Protein AF-A0A2S6MY97-F1 (afdb_monomer)

Mean predicted aligned error: 8.86 Å

Sequence (186 aa):
MTRSWLHEPFVRSAADCVHLAEAADGPSPHPAGPDCVWGDALAVLDAAQLVARMVNLETASTTHDNPWPKSIHYRMHPDNVAVLTAARIDCCVLDRARAGLLETIATLHRAGIQIAGAGRDGHEAAVPGALDLQPMPIRYFRLNRPSAPDAAWLHDVLARESGSLGARIVPRGDNSFALTGGSACA

Solvent-accessible surface area (backbone atoms only — not comparable to full-atom values): 10868 Å² total; per-residue (Å²): 132,82,74,53,41,24,44,39,97,88,45,71,38,53,64,56,58,51,53,54,48,28,73,75,76,43,86,72,73,81,86,67,58,51,48,62,89,52,52,74,52,49,60,54,53,56,74,64,65,62,93,70,36,73,44,78,50,77,53,44,28,26,87,68,82,73,77,73,101,62,75,68,44,45,36,36,30,49,89,55,53,52,37,45,55,61,68,55,43,44,31,36,37,35,87,63,78,52,87,43,38,69,49,24,52,52,45,36,50,74,72,69,26,43,62,28,49,39,45,97,45,75,64,56,20,63,46,55,63,72,43,80,45,73,63,55,53,73,54,95,94,36,81,36,82,55,52,68,70,59,30,52,52,51,50,55,51,49,39,61,69,32,46,85,73,40,36,44,69,42,80,71,85,79,62,28,30,34,39,39,58,47,78,76,80,130

InterPro domains:
  IPR019079 Capsule synthesis protein, CapA [PF09587] (30-141)
  IPR019079 Capsule synthesis protein, CapA [SM00854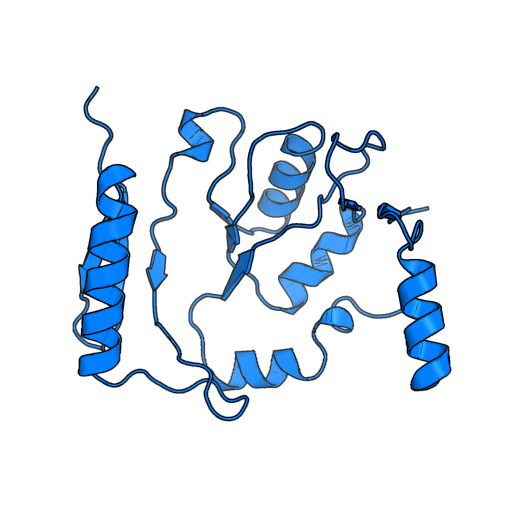] (1-176)
  IPR052169 Cell Wall Biosynthesis Accessory Protein [PTHR33393] (36-132)

Secondary structure (DSSP, 8-state):
----EEESSS---HHHHHHHHHHHH-PPPSSPPTTTTTTTHHHHHHHTT-S--EEE--EEESS-----SSS-EEEE-GGGGHHHHHTT--EEE--S--TTHHHHHHHHHHTT-EEES--SSHHHHH----EEE----EETTEE-PPPHHHHHHHHHHHHHHHGGGTEEEEE-SSS-EEEEEPPPP-

Structure (mmCIF, N/CA/C/O backbone):
data_AF-A0A2S6MY97-F1
#
_entry.id   AF-A0A2S6MY97-F1
#
loop_
_atom_site.group_PDB
_atom_site.id
_atom_site.type_symbol
_atom_site.label_atom_id
_atom_site.label_alt_id
_atom_site.label_comp_id
_atom_site.label_asym_id
_atom_site.label_entity_id
_atom_site.label_seq_id
_atom_site.pdbx_PDB_ins_code
_atom_site.Cartn_x
_atom_site.Cartn_y
_atom_site.Cartn_z
_atom_site.occupancy
_atom_site.B_iso_or_equiv
_atom_site.auth_seq_id
_atom_site.auth_comp_id
_atom_site.auth_asym_id
_atom_site.auth_atom_id
_atom_site.pdbx_PDB_model_num
ATOM 1 N N . MET A 1 1 ? 14.439 -12.493 -16.679 1.00 44.56 1 MET A N 1
ATOM 2 C CA . MET A 1 1 ? 15.085 -11.924 -15.476 1.00 44.56 1 MET A CA 1
ATOM 3 C C . MET A 1 1 ? 14.241 -10.753 -15.000 1.00 44.56 1 MET A C 1
ATOM 5 O O . MET A 1 1 ? 14.237 -9.712 -15.644 1.00 44.56 1 MET A O 1
ATOM 9 N N . THR A 1 2 ? 13.485 -10.947 -13.925 1.00 58.66 2 THR A N 1
ATOM 10 C CA . THR A 1 2 ? 12.637 -9.945 -13.264 1.00 58.66 2 THR A CA 1
ATOM 11 C C . THR A 1 2 ? 13.515 -8.959 -12.490 1.00 58.66 2 THR A C 1
ATOM 13 O O . THR A 1 2 ? 13.779 -9.108 -11.302 1.00 58.66 2 THR A O 1
ATOM 16 N N . ARG A 1 3 ? 14.088 -7.980 -13.193 1.00 69.31 3 ARG A N 1
ATOM 17 C CA . ARG A 1 3 ? 15.130 -7.112 -12.628 1.00 69.31 3 ARG A CA 1
ATOM 18 C C . ARG A 1 3 ? 14.506 -5.969 -11.822 1.00 69.31 3 ARG A C 1
ATOM 20 O O . ARG A 1 3 ? 14.072 -4.994 -12.422 1.00 69.31 3 ARG A O 1
ATOM 27 N N . SER A 1 4 ? 14.429 -6.084 -10.498 1.00 76.69 4 SER A N 1
ATOM 28 C CA . SER A 1 4 ? 14.108 -4.964 -9.590 1.00 76.69 4 SER A CA 1
ATOM 29 C C . SER A 1 4 ? 15.348 -4.098 -9.354 1.00 76.69 4 SER A C 1
ATOM 31 O O . SER A 1 4 ? 16.467 -4.613 -9.386 1.00 76.69 4 SER A O 1
ATOM 33 N N . TRP A 1 5 ? 15.177 -2.798 -9.114 1.00 78.00 5 TRP A N 1
ATOM 34 C CA . TRP A 1 5 ? 16.299 -1.903 -8.822 1.00 78.00 5 TRP A CA 1
ATOM 35 C C . TRP A 1 5 ? 15.907 -0.759 -7.883 1.00 78.00 5 TRP A C 1
ATOM 37 O O . TRP A 1 5 ? 14.741 -0.375 -7.775 1.00 78.00 5 TRP A O 1
ATOM 47 N N . LEU A 1 6 ? 16.924 -0.240 -7.197 1.00 80.44 6 LEU A N 1
ATOM 48 C CA . LEU A 1 6 ? 16.876 0.918 -6.313 1.00 80.44 6 LEU A CA 1
ATOM 49 C C . LEU A 1 6 ? 17.846 1.952 -6.875 1.00 80.44 6 LEU A C 1
ATOM 51 O O . LEU A 1 6 ? 18.963 1.593 -7.225 1.00 80.44 6 LEU A O 1
ATOM 55 N N . HIS A 1 7 ? 17.441 3.211 -6.979 1.00 75.50 7 HIS A N 1
ATOM 56 C CA . HIS A 1 7 ? 18.356 4.296 -7.315 1.00 75.50 7 HIS A CA 1
ATOM 57 C C . HIS A 1 7 ? 18.255 5.418 -6.288 1.00 75.50 7 HIS A C 1
ATOM 59 O O . HIS A 1 7 ? 17.290 6.185 -6.289 1.00 75.50 7 HIS A O 1
ATOM 65 N N . GLU A 1 8 ? 19.293 5.548 -5.472 1.00 79.81 8 GLU A N 1
ATOM 66 C CA . GLU A 1 8 ? 19.533 6.660 -4.558 1.00 79.81 8 GLU A CA 1
ATOM 67 C C . GLU A 1 8 ? 21.035 7.026 -4.550 1.00 79.81 8 GLU A C 1
ATOM 69 O O . GLU A 1 8 ? 21.842 6.315 -5.157 1.00 79.81 8 GLU A O 1
ATOM 74 N N . PRO A 1 9 ? 21.458 8.133 -3.907 1.00 79.56 9 PRO A N 1
ATOM 75 C CA . PRO A 1 9 ? 22.853 8.581 -3.966 1.00 79.56 9 PRO A CA 1
ATOM 76 C C . PRO A 1 9 ? 23.883 7.550 -3.476 1.00 79.56 9 PRO A C 1
ATOM 78 O O . PRO A 1 9 ? 25.022 7.569 -3.943 1.00 79.56 9 PRO A O 1
ATOM 81 N N . PHE A 1 10 ? 23.486 6.653 -2.568 1.00 79.31 10 PHE A N 1
ATOM 82 C CA . PHE A 1 10 ? 24.384 5.713 -1.891 1.00 79.31 10 PHE A CA 1
ATOM 83 C C . PHE A 1 10 ? 24.164 4.247 -2.284 1.00 79.31 10 PHE A C 1
ATOM 85 O O . PHE A 1 10 ? 25.108 3.464 -2.223 1.00 79.31 10 PHE A O 1
ATOM 92 N N . VAL A 1 11 ? 22.961 3.883 -2.737 1.00 80.50 11 VAL A N 1
ATOM 93 C CA . VAL A 1 11 ? 22.596 2.517 -3.129 1.00 80.50 11 VAL A CA 1
ATOM 94 C C . VAL A 1 11 ? 21.991 2.516 -4.530 1.00 80.50 11 VAL A C 1
ATOM 96 O O . VAL A 1 11 ? 21.097 3.299 -4.855 1.00 80.50 11 VAL A O 1
ATOM 99 N N . ARG A 1 12 ? 22.497 1.626 -5.389 1.00 77.56 12 ARG A N 1
ATOM 100 C CA . ARG A 1 12 ? 22.088 1.521 -6.803 1.00 77.56 12 ARG A CA 1
ATOM 101 C C . ARG A 1 12 ? 21.446 0.179 -7.151 1.00 77.56 12 ARG A C 1
ATOM 103 O O . ARG A 1 12 ? 21.092 -0.062 -8.306 1.00 77.56 12 ARG A O 1
ATOM 110 N N . SER A 1 13 ? 21.312 -0.705 -6.168 1.00 82.94 13 SER A N 1
ATOM 111 C CA . SER A 1 13 ? 20.697 -2.013 -6.320 1.00 82.94 13 SER A CA 1
ATOM 112 C C . SER A 1 13 ? 19.979 -2.409 -5.039 1.00 82.94 13 SER A C 1
ATOM 114 O O . SER A 1 13 ? 20.537 -2.312 -3.952 1.00 82.94 13 SER A O 1
ATOM 116 N N . ALA A 1 14 ? 18.759 -2.933 -5.165 1.00 81.12 14 ALA A N 1
ATOM 117 C CA . ALA A 1 14 ? 18.052 -3.513 -4.025 1.00 81.12 14 ALA A CA 1
ATOM 118 C C . ALA A 1 14 ? 18.789 -4.744 -3.457 1.00 81.12 14 ALA A C 1
ATOM 120 O O . ALA A 1 14 ? 18.638 -5.060 -2.282 1.00 81.12 14 ALA A O 1
ATOM 121 N N . ALA A 1 15 ? 19.620 -5.412 -4.269 1.00 84.31 15 ALA A N 1
ATOM 122 C CA . ALA A 1 15 ? 20.454 -6.519 -3.803 1.00 84.31 15 ALA A CA 1
ATOM 123 C C . ALA A 1 15 ? 21.521 -6.062 -2.798 1.00 84.31 15 ALA A C 1
ATOM 125 O O . ALA A 1 15 ? 21.874 -6.829 -1.910 1.00 84.31 15 ALA A O 1
ATOM 126 N N . ASP A 1 16 ? 21.993 -4.814 -2.886 1.00 86.62 16 ASP A N 1
ATOM 127 C CA . ASP A 1 16 ? 22.964 -4.284 -1.923 1.00 86.62 16 ASP A CA 1
ATOM 128 C C . ASP A 1 16 ? 22.323 -4.170 -0.532 1.00 86.62 16 ASP A C 1
ATOM 130 O O . ASP A 1 16 ? 22.956 -4.507 0.463 1.00 86.62 16 ASP A O 1
ATOM 134 N N . CYS A 1 17 ? 21.042 -3.783 -0.458 1.00 84.75 17 CYS A N 1
ATOM 135 C CA . CYS A 1 17 ? 20.285 -3.784 0.796 1.00 84.75 17 CYS A CA 1
ATOM 136 C C . CYS A 1 17 ? 20.166 -5.193 1.389 1.00 84.75 17 CYS A C 1
ATOM 138 O O . CYS A 1 17 ? 20.327 -5.355 2.595 1.00 84.75 17 CYS A O 1
ATOM 140 N N . VAL A 1 18 ? 19.917 -6.207 0.550 1.00 85.88 18 VAL A N 1
ATOM 141 C CA . VAL A 1 18 ? 19.840 -7.608 0.995 1.00 85.88 18 VAL A CA 1
ATOM 142 C C . VAL A 1 18 ? 21.192 -8.074 1.525 1.00 85.88 18 VAL A C 1
ATOM 144 O O . VAL A 1 18 ? 21.254 -8.566 2.643 1.00 85.88 18 VAL A O 1
ATOM 147 N N . HIS A 1 19 ? 22.285 -7.844 0.792 1.00 88.38 19 HIS A N 1
ATOM 148 C CA . HIS A 1 19 ? 23.623 -8.225 1.252 1.00 88.38 19 HIS A CA 1
ATOM 149 C C . HIS A 1 19 ? 24.018 -7.535 2.562 1.00 88.38 19 HIS A C 1
ATOM 151 O O . HIS A 1 19 ? 24.662 -8.151 3.407 1.00 88.38 19 HIS A O 1
ATOM 157 N N . LEU A 1 20 ? 23.645 -6.263 2.745 1.00 89.25 20 LEU A N 1
ATOM 158 C CA . LEU A 1 20 ? 23.892 -5.541 3.995 1.00 89.25 20 LEU A CA 1
ATOM 159 C C . LEU A 1 20 ? 23.109 -6.146 5.165 1.00 89.25 20 LEU A C 1
ATOM 161 O O . LEU A 1 20 ? 23.677 -6.300 6.244 1.00 89.25 20 LEU A O 1
ATOM 165 N N . ALA A 1 21 ? 21.844 -6.515 4.950 1.00 87.88 21 ALA A N 1
ATOM 166 C CA . ALA A 1 21 ? 21.042 -7.204 5.957 1.00 87.88 21 ALA A CA 1
ATOM 167 C C . ALA A 1 21 ? 21.637 -8.581 6.290 1.00 87.88 21 ALA A C 1
ATOM 169 O O . ALA A 1 21 ? 21.840 -8.905 7.455 1.00 87.88 21 ALA A O 1
ATOM 170 N N . GLU A 1 22 ? 22.022 -9.359 5.277 1.00 91.25 22 GLU A N 1
ATOM 171 C CA . GLU A 1 22 ? 22.606 -10.684 5.488 1.00 91.25 22 GLU A CA 1
ATOM 172 C C . GLU A 1 22 ? 23.974 -10.640 6.178 1.00 91.25 22 GLU A C 1
ATOM 174 O O . GLU A 1 22 ? 24.316 -11.532 6.953 1.00 91.25 22 GLU A O 1
ATOM 179 N N . ALA A 1 23 ? 24.763 -9.595 5.927 1.00 93.19 23 ALA A N 1
ATOM 180 C CA . ALA A 1 23 ? 26.030 -9.383 6.616 1.00 93.19 23 ALA A CA 1
ATOM 181 C C . ALA A 1 23 ? 25.844 -9.061 8.109 1.00 93.19 23 ALA A C 1
ATOM 183 O O . ALA A 1 23 ? 26.724 -9.383 8.908 1.00 93.19 23 ALA A O 1
ATOM 184 N N . ALA A 1 24 ? 24.731 -8.422 8.480 1.00 93.88 24 ALA A N 1
ATOM 185 C CA . ALA A 1 24 ? 24.418 -8.075 9.863 1.00 93.88 24 ALA A CA 1
ATOM 186 C C . ALA A 1 24 ? 23.753 -9.234 10.623 1.00 93.88 24 ALA A C 1
ATOM 188 O O . ALA A 1 24 ? 24.140 -9.523 11.755 1.00 93.88 24 ALA A O 1
ATOM 189 N N . ASP A 1 25 ? 22.796 -9.911 9.983 1.00 89.94 25 ASP A N 1
ATOM 190 C CA . ASP A 1 25 ? 21.855 -10.822 10.646 1.00 89.94 25 ASP A CA 1
ATOM 191 C C . ASP A 1 25 ? 21.997 -12.292 10.202 1.00 89.94 25 ASP A C 1
ATOM 193 O O . ASP A 1 25 ? 21.370 -13.187 10.772 1.00 89.94 25 ASP A O 1
ATOM 197 N N . GLY A 1 26 ? 22.861 -12.570 9.219 1.00 89.94 26 GLY A N 1
ATOM 198 C CA . GLY A 1 26 ? 23.044 -13.890 8.615 1.00 89.94 26 GLY A CA 1
ATOM 199 C C . GLY A 1 26 ? 22.217 -14.099 7.336 1.00 89.94 26 GLY A C 1
ATOM 200 O O . GLY A 1 26 ? 21.395 -13.264 6.967 1.00 89.94 26 GLY A O 1
ATOM 201 N N . PRO A 1 27 ? 22.437 -15.212 6.615 1.00 87.25 27 PRO A N 1
ATOM 202 C CA . PRO A 1 27 ? 21.825 -15.445 5.308 1.00 87.25 27 PRO A CA 1
ATOM 203 C C . PRO A 1 27 ? 20.294 -15.499 5.375 1.00 87.25 27 PRO A C 1
ATOM 205 O O . PRO A 1 27 ? 19.720 -16.126 6.270 1.00 87.25 27 PRO A O 1
ATOM 208 N N . SER A 1 28 ? 19.638 -14.901 4.381 1.00 80.56 28 SER A N 1
ATOM 209 C CA . SER A 1 28 ? 18.184 -14.937 4.243 1.00 80.56 28 SER A CA 1
ATOM 210 C C . SER A 1 28 ? 17.726 -16.195 3.489 1.00 80.56 28 SER A C 1
ATOM 212 O O . SER A 1 28 ? 18.461 -16.734 2.656 1.00 80.56 28 SER A O 1
ATOM 214 N N . PRO A 1 29 ? 16.495 -16.686 3.729 1.00 78.50 29 PRO A N 1
ATOM 215 C CA . PRO A 1 29 ? 15.940 -17.805 2.972 1.00 78.50 29 PRO A CA 1
ATOM 216 C C . PRO A 1 29 ? 15.895 -17.509 1.465 1.00 78.50 29 PRO A C 1
ATOM 218 O O . PRO A 1 29 ? 15.404 -16.457 1.051 1.00 78.50 29 PRO A O 1
ATOM 221 N N . HIS A 1 30 ? 16.357 -18.453 0.636 1.00 74.81 30 HIS A N 1
ATOM 222 C CA . HIS A 1 30 ? 16.312 -18.330 -0.823 1.00 74.81 30 HIS A CA 1
ATOM 223 C C . HIS A 1 30 ? 15.784 -19.614 -1.503 1.00 74.81 30 HIS A C 1
ATOM 225 O O . HIS A 1 30 ? 16.302 -20.695 -1.217 1.00 74.81 30 HIS A O 1
ATOM 231 N N . PRO A 1 31 ? 14.802 -19.524 -2.428 1.00 76.62 31 PRO A N 1
ATOM 232 C CA . PRO A 1 31 ? 14.115 -18.305 -2.855 1.00 76.62 31 PRO A CA 1
ATOM 233 C C . PRO A 1 31 ? 13.199 -17.761 -1.752 1.00 76.62 31 PRO A C 1
ATOM 235 O O . PRO A 1 31 ? 12.521 -18.520 -1.063 1.00 76.62 31 PRO A O 1
ATOM 238 N N . ALA A 1 32 ? 13.185 -16.440 -1.593 1.00 82.31 32 ALA A N 1
ATOM 239 C CA . ALA A 1 32 ? 12.312 -15.790 -0.631 1.00 82.31 32 ALA A CA 1
ATOM 240 C C . ALA A 1 32 ? 10.859 -15.815 -1.137 1.00 82.31 32 ALA A C 1
ATOM 242 O O . ALA A 1 32 ? 10.592 -15.496 -2.300 1.00 82.31 32 ALA A O 1
ATOM 243 N N . GLY A 1 33 ? 9.930 -16.228 -0.272 1.00 88.31 33 GLY A N 1
ATOM 244 C CA . GLY A 1 33 ? 8.496 -16.188 -0.552 1.00 88.31 33 GLY A CA 1
ATOM 245 C C . GLY A 1 33 ? 7.950 -14.753 -0.580 1.00 88.31 33 GLY A C 1
ATOM 246 O O . GLY A 1 33 ? 8.601 -13.832 -0.091 1.00 88.31 33 GLY A O 1
ATOM 247 N N . PRO A 1 34 ? 6.745 -14.526 -1.132 1.00 90.44 34 PRO A N 1
ATOM 248 C CA . PRO A 1 34 ? 6.130 -13.194 -1.188 1.00 90.44 34 PRO A CA 1
ATOM 249 C C . PRO A 1 34 ? 5.802 -12.604 0.197 1.00 90.44 34 PRO A C 1
ATOM 251 O O . PRO A 1 34 ? 5.593 -11.402 0.333 1.00 90.44 34 PRO A O 1
ATOM 254 N N . ASP A 1 35 ? 5.756 -13.438 1.227 1.00 90.88 35 ASP A N 1
ATOM 255 C CA . ASP A 1 35 ? 5.543 -13.085 2.628 1.00 90.88 35 ASP A CA 1
ATOM 256 C C . ASP A 1 35 ? 6.804 -12.554 3.332 1.00 90.88 35 ASP A C 1
ATOM 258 O O . ASP A 1 35 ? 6.691 -11.890 4.365 1.00 90.88 35 ASP A O 1
ATOM 262 N N . CYS A 1 36 ? 7.998 -12.779 2.769 1.00 86.88 36 CYS A N 1
ATOM 263 C CA . CYS A 1 36 ? 9.271 -12.516 3.448 1.00 86.88 36 CYS A CA 1
ATOM 264 C C . CYS A 1 36 ? 9.465 -11.050 3.862 1.00 86.88 36 CYS A C 1
ATOM 266 O O . CYS A 1 36 ? 10.118 -10.766 4.859 1.00 86.88 36 CYS A O 1
ATOM 268 N N . VAL A 1 37 ? 8.895 -10.115 3.100 1.00 87.56 37 VAL A N 1
ATOM 269 C CA . VAL A 1 37 ? 9.045 -8.663 3.305 1.00 87.56 37 VAL A CA 1
ATOM 270 C C . VAL A 1 37 ? 8.180 -8.155 4.456 1.00 87.56 37 VAL A C 1
ATOM 272 O O . VAL A 1 37 ? 8.405 -7.058 4.958 1.00 87.56 37 VAL A O 1
ATOM 275 N N . TRP A 1 38 ? 7.194 -8.951 4.868 1.00 90.75 38 TRP A N 1
ATOM 276 C CA . TRP A 1 38 ? 6.306 -8.648 5.983 1.00 90.75 38 TRP A CA 1
ATOM 277 C C . TRP A 1 38 ? 6.741 -9.366 7.257 1.00 90.75 38 TRP A C 1
ATOM 279 O O . TRP A 1 38 ? 6.668 -8.779 8.336 1.00 90.75 38 TRP A O 1
ATOM 289 N N . GLY A 1 39 ? 7.186 -10.622 7.140 1.00 89.44 39 GLY A N 1
ATOM 290 C CA . GLY A 1 39 ? 7.618 -11.435 8.278 1.00 89.44 39 GLY A CA 1
ATOM 291 C C . GLY A 1 39 ? 6.576 -11.447 9.402 1.00 89.44 39 GLY A C 1
ATOM 292 O O . GLY A 1 39 ? 5.381 -11.651 9.164 1.00 89.44 39 GLY A O 1
ATOM 293 N N . ASP A 1 40 ? 7.018 -11.146 10.623 1.00 89.69 40 ASP A N 1
ATOM 294 C CA . ASP A 1 40 ? 6.172 -11.111 11.824 1.00 89.69 40 ASP A CA 1
ATOM 295 C C . ASP A 1 40 ? 5.013 -10.101 11.745 1.00 89.69 40 ASP A C 1
ATOM 297 O O . ASP A 1 40 ? 4.020 -10.229 12.471 1.00 89.69 40 ASP A O 1
ATOM 301 N N . ALA A 1 41 ? 5.082 -9.111 10.844 1.00 89.31 41 ALA A N 1
ATOM 302 C CA . ALA A 1 41 ? 4.010 -8.136 10.670 1.00 89.31 41 ALA A CA 1
ATOM 303 C C . ALA A 1 41 ? 2.692 -8.796 10.240 1.00 89.31 41 ALA A C 1
ATOM 305 O O . ALA A 1 41 ? 1.626 -8.316 10.628 1.00 89.31 41 ALA A O 1
ATOM 306 N N . LEU A 1 42 ? 2.734 -9.912 9.500 1.00 91.88 42 LEU A N 1
ATOM 307 C CA . LEU A 1 42 ? 1.520 -10.622 9.080 1.00 91.88 42 LEU A CA 1
ATOM 308 C C . LEU A 1 42 ? 0.699 -11.089 10.285 1.00 91.88 42 LEU A C 1
ATOM 310 O O . LEU A 1 42 ? -0.507 -10.846 10.331 1.00 91.88 42 LEU A O 1
ATOM 314 N N . ALA A 1 43 ? 1.356 -11.655 11.302 1.00 91.25 43 ALA A N 1
ATOM 315 C CA . ALA A 1 43 ? 0.694 -12.110 12.521 1.00 91.25 43 ALA A CA 1
ATOM 316 C C . ALA A 1 43 ? 0.059 -10.944 13.296 1.00 91.25 43 ALA A C 1
ATOM 318 O O . ALA A 1 43 ? -1.058 -11.066 13.803 1.00 91.25 43 ALA A O 1
ATOM 319 N N . VAL A 1 44 ? 0.731 -9.789 13.345 1.00 89.25 44 VAL A N 1
ATOM 320 C CA . VAL A 1 44 ? 0.193 -8.570 13.973 1.00 89.25 44 VAL A CA 1
ATOM 321 C C . VAL A 1 44 ? -1.037 -8.061 13.219 1.00 89.25 44 VAL A C 1
ATOM 323 O O . VAL A 1 44 ? -2.056 -7.745 13.836 1.00 89.25 44 VAL A O 1
ATOM 326 N N . LEU A 1 45 ? -0.965 -8.006 11.887 1.00 87.19 45 LEU A N 1
ATOM 327 C CA . LEU A 1 45 ? -2.071 -7.565 11.040 1.00 87.19 45 LEU A CA 1
ATOM 328 C C . LEU A 1 45 ? -3.266 -8.526 11.104 1.00 87.19 45 LEU A C 1
ATOM 330 O O . LEU A 1 45 ? -4.411 -8.091 10.960 1.00 87.19 45 LEU A O 1
ATOM 334 N N . ASP A 1 46 ? -3.024 -9.827 11.266 1.00 88.06 46 ASP A N 1
ATOM 335 C CA . ASP A 1 46 ? -4.066 -10.849 11.405 1.00 88.06 46 ASP A CA 1
ATOM 336 C C . ASP A 1 46 ? -4.743 -10.773 12.775 1.00 88.06 46 ASP A C 1
ATOM 338 O O . ASP A 1 46 ? -5.973 -10.750 12.856 1.00 88.06 46 ASP A O 1
ATOM 342 N N . ALA A 1 47 ? -3.955 -10.638 13.844 1.00 87.69 47 ALA A N 1
ATOM 343 C CA . ALA A 1 47 ? -4.465 -10.486 15.204 1.00 87.69 47 ALA A CA 1
ATOM 344 C C . ALA A 1 47 ? -5.286 -9.199 15.388 1.00 87.69 47 ALA A C 1
ATOM 346 O O . ALA A 1 47 ? -6.224 -9.171 16.183 1.00 87.69 47 ALA A O 1
ATOM 347 N N . ALA A 1 48 ? -4.964 -8.142 14.637 1.00 83.12 48 ALA A N 1
ATOM 348 C CA . ALA A 1 48 ? -5.706 -6.885 14.661 1.00 83.12 48 ALA A CA 1
ATOM 349 C C . ALA A 1 48 ? -7.106 -6.974 14.019 1.00 83.12 48 ALA A C 1
ATOM 351 O O . ALA A 1 48 ? -7.892 -6.043 14.188 1.00 83.12 48 ALA A O 1
ATOM 352 N N . GLN A 1 49 ? -7.427 -8.067 13.306 1.00 77.50 49 GLN A N 1
ATOM 353 C CA . GLN A 1 49 ? -8.719 -8.290 12.636 1.00 77.50 49 GLN A CA 1
ATOM 354 C C . GLN A 1 49 ? -9.166 -7.099 11.772 1.00 77.50 49 GLN A C 1
ATOM 356 O O . GLN A 1 49 ? -10.333 -6.706 11.774 1.00 77.50 49 GLN A O 1
ATOM 361 N N . LEU A 1 50 ? -8.217 -6.499 11.051 1.00 77.69 50 LEU A N 1
ATOM 362 C CA . LEU A 1 50 ? -8.495 -5.373 10.165 1.00 77.69 50 LEU A CA 1
ATOM 363 C C . LEU A 1 50 ? -9.377 -5.838 9.003 1.00 77.69 50 LEU A C 1
ATOM 365 O O . LEU A 1 50 ? -9.037 -6.799 8.314 1.00 77.69 50 LEU A O 1
ATOM 369 N N . VAL A 1 51 ? -10.488 -5.134 8.786 1.00 74.31 51 VAL A N 1
ATOM 370 C CA . VAL A 1 51 ? -11.429 -5.398 7.683 1.00 74.31 51 VAL A CA 1
ATOM 371 C C . VAL A 1 51 ? -10.913 -4.911 6.328 1.00 74.31 51 VAL A C 1
ATOM 373 O O . VAL A 1 51 ? -11.421 -5.347 5.303 1.00 74.31 51 VAL A O 1
ATOM 376 N N . ALA A 1 52 ? -9.916 -4.022 6.335 1.00 79.06 52 ALA A N 1
ATOM 377 C CA . ALA A 1 52 ? -9.202 -3.554 5.157 1.00 79.06 52 ALA A CA 1
ATOM 378 C C . ALA A 1 52 ? -7.760 -3.159 5.522 1.00 79.06 52 ALA A C 1
ATOM 380 O O . ALA A 1 52 ? -7.498 -2.677 6.631 1.00 79.06 52 ALA A O 1
ATOM 381 N N . ARG A 1 53 ? -6.822 -3.336 4.591 1.00 87.06 53 ARG A N 1
ATOM 382 C CA . ARG A 1 53 ? -5.404 -2.980 4.720 1.00 87.06 53 ARG A CA 1
ATOM 383 C C . ARG A 1 53 ? -4.994 -2.082 3.566 1.00 87.06 53 ARG A C 1
ATOM 385 O O . ARG A 1 53 ? -5.154 -2.428 2.399 1.00 87.06 53 ARG A O 1
ATOM 392 N N . MET A 1 54 ? -4.421 -0.935 3.903 1.00 86.62 54 MET A N 1
ATOM 393 C CA . MET A 1 54 ? -3.955 0.034 2.919 1.00 86.62 54 MET A CA 1
ATOM 394 C C . MET A 1 54 ? -2.494 0.366 3.142 1.00 86.62 54 MET A C 1
ATOM 396 O O . MET A 1 54 ? -2.037 0.428 4.283 1.00 86.62 54 MET A O 1
ATOM 400 N N . VAL A 1 55 ? -1.778 0.623 2.054 1.00 89.62 55 VAL A N 1
ATOM 401 C CA . VAL A 1 55 ? -0.373 1.039 2.099 1.00 89.62 55 VAL A CA 1
ATOM 402 C C . VAL A 1 55 ? -0.128 2.187 1.138 1.00 89.62 55 VAL A C 1
ATOM 404 O O . VAL A 1 55 ? -0.708 2.243 0.054 1.00 89.62 55 VAL A O 1
ATOM 407 N N . ASN A 1 56 ? 0.770 3.089 1.518 1.00 88.62 56 ASN A N 1
ATOM 408 C CA . ASN A 1 56 ? 1.392 3.992 0.562 1.00 88.62 56 ASN A CA 1
ATOM 409 C C . ASN A 1 56 ? 2.409 3.189 -0.257 1.00 88.62 56 ASN A C 1
ATOM 411 O O . ASN A 1 56 ? 3.412 2.730 0.292 1.00 88.62 56 ASN A O 1
ATOM 415 N N . LEU A 1 57 ? 2.145 2.973 -1.545 1.00 90.25 57 LEU A N 1
ATOM 416 C CA . LEU A 1 57 ? 3.041 2.205 -2.404 1.00 90.25 57 LEU A CA 1
ATOM 417 C C . LEU A 1 57 ? 3.968 3.153 -3.168 1.00 90.25 57 LEU A C 1
ATOM 419 O O . LEU A 1 57 ? 3.661 3.624 -4.260 1.00 90.25 57 LEU A O 1
ATOM 423 N N . GLU A 1 58 ? 5.151 3.390 -2.606 1.00 86.25 58 GLU A N 1
ATOM 424 C CA . GLU A 1 58 ? 6.181 4.229 -3.241 1.00 86.25 58 GLU A CA 1
ATOM 425 C C . GLU A 1 58 ? 7.002 3.501 -4.318 1.00 86.25 58 GLU A C 1
ATOM 427 O O . GLU A 1 58 ? 7.748 4.129 -5.081 1.00 86.25 58 GLU A O 1
ATOM 432 N N . THR A 1 59 ? 6.879 2.172 -4.366 1.00 87.94 59 THR A N 1
ATOM 433 C CA . THR A 1 59 ? 7.608 1.303 -5.291 1.00 87.94 59 THR A CA 1
ATOM 434 C C . THR A 1 59 ? 6.815 1.115 -6.574 1.00 87.94 59 THR A C 1
ATOM 436 O O . THR A 1 59 ? 5.760 0.483 -6.574 1.00 87.94 59 THR A O 1
ATOM 439 N N . ALA A 1 60 ? 7.344 1.627 -7.686 1.00 88.44 60 ALA A N 1
ATOM 440 C CA . ALA A 1 60 ? 6.729 1.433 -8.992 1.00 88.44 60 ALA A CA 1
ATOM 441 C C . ALA A 1 60 ? 6.758 -0.057 -9.369 1.00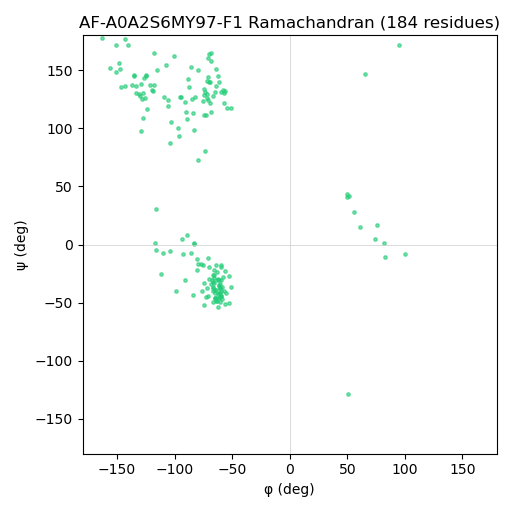 88.44 60 ALA A C 1
ATOM 443 O O . ALA A 1 60 ? 7.807 -0.698 -9.284 1.00 88.44 60 ALA A O 1
ATOM 444 N N . SER A 1 61 ? 5.621 -0.598 -9.804 1.00 91.25 61 SER A N 1
ATOM 445 C CA . SER A 1 61 ? 5.490 -1.984 -10.261 1.00 91.25 61 SER A CA 1
ATOM 446 C C . SER A 1 61 ? 5.407 -1.993 -11.782 1.00 91.25 61 SER A C 1
ATOM 448 O O . SER A 1 61 ? 4.336 -1.849 -12.367 1.00 91.25 61 SER A O 1
ATOM 450 N N . THR A 1 62 ? 6.560 -2.030 -12.442 1.00 89.81 62 THR A N 1
ATOM 451 C CA . THR A 1 62 ? 6.651 -1.743 -13.879 1.00 89.81 62 THR A CA 1
ATOM 452 C C . THR A 1 62 ? 7.878 -2.403 -14.489 1.00 89.81 62 THR A C 1
ATOM 454 O O . THR A 1 62 ? 8.869 -2.594 -13.790 1.00 89.81 62 THR A O 1
ATOM 457 N N . THR A 1 63 ? 7.845 -2.750 -15.778 1.00 90.50 63 THR A N 1
ATOM 458 C CA . THR A 1 63 ? 9.047 -3.123 -16.531 1.00 90.50 63 THR A CA 1
ATOM 459 C C . THR A 1 63 ? 9.783 -1.916 -17.110 1.00 90.50 63 THR A C 1
ATOM 461 O O . THR A 1 63 ? 10.876 -2.083 -17.639 1.00 90.50 63 THR A O 1
ATOM 464 N N . HIS A 1 64 ? 9.219 -0.708 -17.021 1.00 86.88 64 HIS A N 1
ATOM 465 C CA . HIS A 1 64 ? 9.848 0.507 -17.532 1.00 86.88 64 HIS A CA 1
ATOM 466 C C . HIS A 1 64 ? 11.152 0.803 -16.780 1.00 86.88 64 HIS A C 1
ATOM 468 O O . HIS A 1 64 ? 11.214 0.718 -15.552 1.00 86.88 64 HIS A O 1
ATOM 474 N N . ASP A 1 65 ? 12.189 1.172 -17.531 1.00 80.88 65 ASP A N 1
ATOM 475 C CA . ASP A 1 65 ? 13.546 1.334 -16.996 1.00 80.88 65 ASP A CA 1
ATOM 476 C C . ASP A 1 65 ? 13.961 2.794 -16.803 1.00 80.88 65 ASP A C 1
ATOM 478 O O . ASP A 1 65 ? 15.026 3.058 -16.254 1.00 80.88 65 ASP A O 1
ATOM 482 N N . ASN A 1 66 ? 13.133 3.750 -17.232 1.00 79.12 66 ASN A N 1
ATOM 483 C CA . ASN A 1 66 ? 13.454 5.164 -17.095 1.00 79.12 66 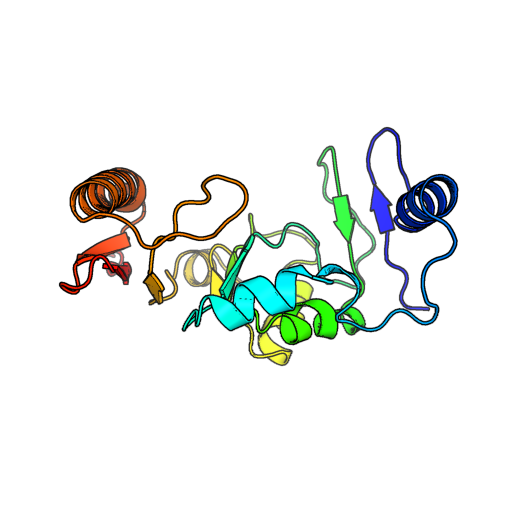ASN A CA 1
ATOM 484 C C . ASN A 1 66 ? 12.945 5.706 -15.745 1.00 79.12 66 ASN A C 1
ATOM 486 O O . ASN A 1 66 ? 11.727 5.862 -15.589 1.00 79.12 66 ASN A O 1
ATOM 490 N N . PRO A 1 67 ? 13.827 6.002 -14.770 1.00 73.31 67 PRO A N 1
ATOM 491 C CA . PRO A 1 67 ? 13.421 6.656 -13.536 1.00 73.31 67 PRO A CA 1
ATOM 492 C C . PRO A 1 67 ? 12.881 8.060 -13.820 1.00 73.31 67 PRO A C 1
ATOM 494 O O . PRO A 1 67 ? 13.289 8.749 -14.756 1.00 73.31 67 PRO A O 1
ATOM 497 N N . TRP A 1 68 ? 11.974 8.511 -12.963 1.00 72.81 68 TRP A N 1
ATOM 498 C CA . TRP A 1 68 ? 11.596 9.920 -12.908 1.00 72.81 68 TRP A CA 1
ATOM 499 C C . TRP A 1 68 ? 12.783 10.756 -12.367 1.00 72.81 68 TRP A C 1
ATOM 501 O O . TRP A 1 68 ? 13.717 10.212 -11.800 1.00 72.81 68 TRP A O 1
ATOM 511 N N . PRO A 1 69 ? 12.838 12.085 -12.492 1.00 74.81 69 PRO A N 1
ATOM 512 C CA . PRO A 1 69 ? 13.850 12.865 -11.772 1.00 74.81 69 PRO A CA 1
ATOM 513 C C . PRO A 1 69 ? 13.452 13.089 -10.296 1.00 74.81 69 PRO A C 1
ATOM 515 O O . PRO A 1 69 ? 13.067 14.194 -9.919 1.00 74.81 69 PRO A O 1
ATOM 518 N N . LYS A 1 70 ? 13.514 12.050 -9.444 1.00 73.50 70 LYS A N 1
ATOM 519 C CA . LYS A 1 70 ? 13.490 12.183 -7.962 1.00 73.50 70 LYS A CA 1
ATOM 520 C C . LYS A 1 70 ? 14.777 11.650 -7.306 1.00 73.50 70 LYS A C 1
ATOM 522 O O . LYS A 1 70 ? 15.579 10.981 -7.946 1.00 73.50 70 LYS A O 1
ATOM 527 N N . SER A 1 71 ? 15.012 11.984 -6.037 1.00 76.12 71 SER A N 1
ATOM 528 C CA . SER A 1 71 ? 16.240 11.597 -5.316 1.00 76.12 71 SER A CA 1
ATOM 529 C C . SER A 1 71 ? 16.333 10.095 -5.038 1.00 76.12 71 SER A C 1
ATOM 531 O O . SER A 1 71 ? 17.430 9.544 -5.063 1.00 76.12 71 SER A O 1
ATOM 533 N N . ILE A 1 72 ? 15.191 9.446 -4.795 1.00 78.81 72 ILE A N 1
ATOM 534 C CA . ILE A 1 72 ? 15.099 8.030 -4.430 1.00 78.81 72 ILE A CA 1
ATOM 535 C C . ILE A 1 72 ? 14.050 7.340 -5.299 1.00 78.81 72 ILE A C 1
ATOM 537 O O . ILE A 1 72 ? 12.905 7.795 -5.397 1.00 78.81 72 ILE A O 1
ATOM 541 N N . HIS A 1 73 ? 14.425 6.219 -5.909 1.00 80.44 73 HIS A N 1
ATOM 542 C CA . HIS A 1 73 ? 13.548 5.407 -6.745 1.00 80.44 73 HIS A CA 1
ATOM 543 C C . HIS A 1 73 ? 13.553 3.952 -6.336 1.00 80.44 73 HIS A C 1
ATOM 545 O O . HIS A 1 73 ? 14.592 3.301 -6.391 1.00 80.44 73 HIS A O 1
ATOM 551 N N . TYR A 1 74 ? 12.362 3.436 -6.067 1.00 84.62 74 TYR A N 1
ATOM 552 C CA . TYR A 1 74 ? 12.119 2.016 -5.897 1.00 84.62 74 TYR A CA 1
ATOM 553 C C . TYR A 1 74 ? 11.326 1.515 -7.104 1.00 84.62 74 TYR A C 1
ATOM 555 O O . TYR A 1 74 ? 10.274 2.075 -7.433 1.00 84.62 74 TYR A O 1
ATOM 563 N N . ARG A 1 75 ? 11.817 0.461 -7.760 1.00 88.06 75 ARG A N 1
ATOM 564 C CA . ARG A 1 75 ? 11.078 -0.264 -8.797 1.00 88.06 75 ARG A CA 1
ATOM 565 C C . ARG A 1 75 ? 11.123 -1.756 -8.512 1.00 88.06 75 ARG A C 1
ATOM 567 O O . ARG A 1 75 ? 12.201 -2.347 -8.416 1.00 88.06 75 ARG A O 1
ATOM 574 N N . MET A 1 76 ? 9.951 -2.376 -8.496 1.00 90.44 76 MET A N 1
ATOM 575 C CA . MET A 1 76 ? 9.798 -3.824 -8.556 1.00 90.44 76 MET A CA 1
ATOM 576 C C . MET A 1 76 ? 9.261 -4.263 -9.919 1.00 90.44 76 MET A C 1
ATOM 578 O O . MET A 1 76 ? 8.607 -3.496 -10.625 1.00 90.44 76 MET A O 1
ATOM 582 N N . HIS A 1 77 ? 9.551 -5.506 -10.299 1.00 91.50 77 HIS A N 1
ATOM 583 C CA . HIS A 1 77 ? 8.915 -6.125 -11.458 1.00 91.50 77 HIS A CA 1
ATOM 584 C C . HIS A 1 77 ? 7.434 -6.443 -11.158 1.00 91.50 77 HIS A C 1
ATOM 586 O O . HIS A 1 77 ? 7.150 -6.867 -10.036 1.00 91.50 77 HIS A O 1
ATOM 592 N N . PRO A 1 78 ? 6.507 -6.325 -12.131 1.00 93.62 78 PRO A N 1
ATOM 593 C CA . PRO A 1 78 ? 5.095 -6.666 -11.944 1.00 93.62 78 PRO A CA 1
ATOM 594 C C . PRO A 1 78 ? 4.821 -8.053 -11.354 1.00 93.62 78 PRO A C 1
ATOM 596 O O . PRO A 1 78 ? 3.933 -8.205 -10.522 1.00 93.62 78 PRO A O 1
ATOM 599 N N . ASP A 1 79 ? 5.621 -9.051 -11.729 1.00 93.81 79 ASP A N 1
ATOM 600 C CA . ASP A 1 79 ? 5.529 -10.423 -11.199 1.00 93.81 79 ASP A CA 1
ATOM 601 C C . ASP A 1 79 ? 5.720 -10.513 -9.674 1.00 93.81 79 ASP A C 1
ATOM 603 O O . ASP A 1 79 ? 5.317 -11.497 -9.060 1.00 93.81 79 ASP A O 1
ATOM 607 N N . ASN A 1 80 ? 6.279 -9.478 -9.041 1.00 92.56 80 ASN A N 1
ATOM 608 C CA . ASN A 1 80 ? 6.429 -9.420 -7.590 1.00 92.56 80 ASN A CA 1
ATOM 609 C C . ASN A 1 80 ? 5.158 -8.936 -6.876 1.00 92.56 80 ASN A C 1
ATOM 611 O O . ASN A 1 80 ? 5.170 -8.853 -5.653 1.00 92.56 80 ASN A O 1
ATOM 615 N N . VAL A 1 81 ? 4.055 -8.637 -7.581 1.00 95.25 81 VAL A N 1
ATOM 616 C CA . VAL A 1 81 ? 2.804 -8.136 -6.968 1.00 95.25 81 VAL A CA 1
ATOM 617 C C . VAL A 1 81 ? 2.242 -9.067 -5.889 1.00 95.25 81 VAL A C 1
ATOM 619 O O . VAL A 1 81 ? 1.565 -8.600 -4.973 1.00 95.25 81 VAL A O 1
ATOM 622 N N . ALA A 1 82 ? 2.597 -10.358 -5.937 1.00 95.12 82 ALA A N 1
ATOM 623 C CA . ALA A 1 82 ? 2.265 -11.335 -4.906 1.00 95.12 82 ALA A CA 1
ATOM 624 C C . ALA A 1 82 ? 2.693 -10.887 -3.495 1.00 95.12 82 ALA A C 1
ATOM 626 O O . ALA A 1 82 ? 2.049 -11.260 -2.515 1.00 95.12 82 ALA A O 1
ATOM 627 N N . VAL A 1 83 ? 3.726 -10.040 -3.395 1.00 94.81 83 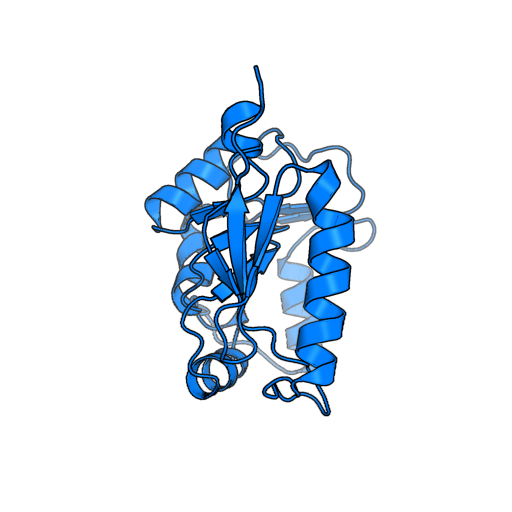VAL A N 1
ATOM 628 C CA . VAL A 1 83 ? 4.158 -9.414 -2.143 1.00 94.81 83 VAL A CA 1
ATOM 629 C C . VAL A 1 83 ? 3.027 -8.650 -1.461 1.00 94.81 83 VAL A C 1
ATOM 631 O O . VAL A 1 83 ? 2.839 -8.762 -0.258 1.00 94.81 83 VAL A O 1
ATOM 634 N N . LEU A 1 84 ? 2.215 -7.911 -2.217 1.00 96.00 84 LEU A N 1
ATOM 635 C CA . LEU A 1 84 ? 1.122 -7.112 -1.666 1.00 96.00 84 LEU A CA 1
ATOM 636 C C . LEU A 1 84 ? -0.056 -8.007 -1.275 1.00 96.00 84 LEU A C 1
ATOM 638 O O . LEU A 1 84 ? -0.656 -7.835 -0.215 1.00 96.00 84 LEU A O 1
ATOM 642 N N . THR A 1 85 ? -0.354 -9.018 -2.092 1.00 95.38 85 THR A N 1
ATOM 643 C CA . THR A 1 85 ? -1.446 -9.954 -1.800 1.00 95.38 85 THR A CA 1
ATOM 644 C C . THR A 1 85 ? -1.134 -10.867 -0.614 1.00 95.38 85 THR A C 1
ATOM 646 O O . THR A 1 85 ? -2.051 -11.227 0.117 1.00 95.38 85 THR A O 1
ATOM 649 N N . ALA A 1 86 ? 0.141 -11.192 -0.361 1.00 95.50 86 ALA A N 1
ATOM 650 C CA . ALA A 1 86 ? 0.555 -11.962 0.816 1.00 95.50 86 ALA A CA 1
ATOM 651 C C . ALA A 1 86 ? 0.185 -11.252 2.130 1.00 95.50 86 ALA A C 1
ATOM 653 O O . ALA A 1 86 ? -0.215 -11.898 3.095 1.00 95.50 86 ALA A O 1
ATOM 654 N N . ALA A 1 87 ? 0.218 -9.916 2.143 1.00 94.25 87 ALA A N 1
ATOM 655 C CA . ALA A 1 87 ? -0.262 -9.110 3.261 1.00 94.25 87 ALA A CA 1
ATOM 656 C C . ALA A 1 87 ? -1.746 -8.741 3.183 1.00 94.25 87 ALA A C 1
ATOM 658 O O . ALA A 1 87 ? -2.206 -7.972 4.025 1.00 94.25 87 ALA A O 1
ATOM 659 N N . ARG A 1 88 ? -2.514 -9.295 2.236 1.00 93.50 88 ARG A N 1
ATOM 660 C CA . ARG A 1 88 ? -3.928 -8.954 1.997 1.00 93.50 88 ARG A CA 1
ATOM 661 C C . ARG A 1 88 ? -4.148 -7.442 1.889 1.00 93.50 88 ARG A C 1
ATOM 663 O O . ARG A 1 88 ? -5.041 -6.908 2.532 1.00 93.50 88 ARG A O 1
ATOM 670 N N . ILE A 1 89 ? -3.274 -6.749 1.161 1.00 93.19 89 ILE A N 1
ATOM 671 C CA . ILE A 1 89 ? -3.449 -5.320 0.894 1.00 93.19 89 ILE A CA 1
ATOM 672 C C . ILE A 1 89 ? -4.643 -5.132 -0.041 1.00 93.19 89 ILE A C 1
ATOM 674 O O . ILE A 1 89 ? -4.637 -5.645 -1.156 1.00 93.19 89 ILE A O 1
ATOM 678 N N . ASP A 1 90 ? -5.632 -4.364 0.406 1.00 88.19 90 ASP A N 1
ATOM 679 C CA . ASP A 1 90 ? -6.858 -4.070 -0.338 1.00 88.19 90 ASP A CA 1
ATOM 680 C C . ASP A 1 90 ? -6.720 -2.808 -1.191 1.00 88.19 90 ASP A C 1
ATOM 682 O O . ASP A 1 90 ? -7.335 -2.710 -2.250 1.00 88.19 90 ASP A O 1
ATOM 686 N N . CYS A 1 91 ? -5.907 -1.840 -0.754 1.00 88.56 91 CYS A N 1
ATOM 687 C CA . CYS A 1 91 ? -5.719 -0.579 -1.468 1.00 88.56 91 CYS A CA 1
ATOM 688 C C . CYS A 1 91 ? -4.278 -0.060 -1.391 1.00 88.56 91 CYS A C 1
ATOM 690 O O . CYS A 1 91 ? -3.655 -0.026 -0.325 1.00 88.56 91 CYS A O 1
ATOM 692 N N . CYS A 1 92 ? -3.763 0.406 -2.527 1.00 90.56 92 CYS A N 1
ATOM 693 C CA . CYS A 1 92 ? -2.522 1.161 -2.602 1.00 90.56 92 CYS A CA 1
ATOM 694 C C . CYS A 1 92 ? -2.812 2.640 -2.853 1.00 90.56 92 CYS A C 1
ATOM 696 O O . CYS A 1 92 ? -3.426 3.015 -3.852 1.00 90.56 92 CYS A O 1
ATOM 698 N N . VAL A 1 93 ? -2.299 3.493 -1.973 1.00 87.00 93 VAL A N 1
ATOM 699 C CA . VAL A 1 93 ? -2.217 4.930 -2.227 1.00 87.00 93 VAL A CA 1
ATOM 700 C C . VAL A 1 93 ? -0.967 5.181 -3.067 1.00 87.00 93 VAL A C 1
ATOM 702 O O . VAL A 1 93 ? 0.116 4.718 -2.707 1.00 87.00 93 VAL A O 1
ATOM 705 N N . LEU A 1 94 ? -1.119 5.871 -4.198 1.00 84.50 94 LEU A N 1
ATOM 706 C CA . LEU A 1 94 ? -0.037 6.177 -5.136 1.00 84.50 94 LEU A CA 1
ATOM 707 C C . LEU A 1 94 ? 0.162 7.691 -5.253 1.00 84.50 94 LEU A C 1
ATOM 709 O O . LEU A 1 94 ? -0.802 8.440 -5.390 1.00 84.50 94 LEU A O 1
ATOM 713 N N . ASP A 1 95 ? 1.420 8.141 -5.270 1.00 68.31 95 ASP A N 1
ATOM 714 C CA . ASP A 1 95 ? 1.759 9.562 -5.415 1.00 68.31 95 ASP A CA 1
ATOM 715 C C . ASP A 1 95 ? 2.101 9.962 -6.872 1.00 68.31 95 ASP A C 1
ATOM 717 O O . ASP A 1 95 ? 3.235 9.821 -7.353 1.00 68.31 95 ASP A O 1
ATOM 721 N N . ARG A 1 96 ? 1.104 10.566 -7.536 1.00 60.31 96 ARG A N 1
ATOM 722 C CA . ARG A 1 96 ? 1.114 11.201 -8.874 1.00 60.31 96 ARG A CA 1
ATOM 723 C C . ARG A 1 96 ? 1.354 10.300 -10.087 1.00 60.31 96 ARG A C 1
ATOM 725 O O . ARG A 1 96 ? 2.193 9.402 -10.098 1.00 60.31 96 ARG A O 1
ATOM 732 N N . ALA A 1 97 ? 0.700 10.676 -11.187 1.00 56.75 97 ALA A N 1
ATOM 733 C CA . ALA A 1 97 ? 0.860 10.056 -12.497 1.00 56.75 97 ALA A CA 1
ATOM 734 C C . ALA A 1 97 ? 2.193 10.355 -13.187 1.00 56.75 97 ALA A C 1
ATOM 736 O O . ALA A 1 97 ? 2.595 11.510 -13.308 1.00 56.75 97 ALA A O 1
ATOM 737 N N . ARG A 1 98 ? 2.904 9.290 -13.598 1.00 69.12 98 ARG A N 1
ATOM 738 C CA . ARG A 1 98 ? 4.271 9.322 -14.158 1.00 69.12 98 ARG A CA 1
ATOM 739 C C . ARG A 1 98 ? 4.496 8.161 -15.140 1.00 69.12 98 ARG A C 1
ATOM 741 O O . ARG A 1 98 ? 3.673 7.252 -15.240 1.00 69.12 98 ARG A O 1
ATOM 748 N N . ALA A 1 99 ? 5.628 8.168 -15.846 1.00 64.31 99 ALA A N 1
ATOM 749 C CA . ALA A 1 99 ? 6.052 7.047 -16.690 1.00 64.31 99 ALA A CA 1
ATOM 750 C C . ALA A 1 99 ? 6.129 5.739 -15.870 1.00 64.31 99 ALA A C 1
ATOM 752 O O . ALA A 1 99 ? 6.660 5.740 -14.762 1.00 64.31 99 ALA A O 1
ATOM 753 N N . GLY A 1 100 ? 5.548 4.648 -16.381 1.00 76.62 100 GLY A N 1
ATOM 754 C CA . GLY A 1 100 ? 5.397 3.375 -15.655 1.00 76.62 100 GLY A CA 1
ATOM 755 C C . GLY A 1 100 ? 4.194 3.298 -14.698 1.00 76.62 100 GLY A C 1
ATOM 756 O O . GLY A 1 100 ? 3.843 2.199 -14.261 1.00 76.62 100 GLY A O 1
ATOM 757 N N . LEU A 1 101 ? 3.495 4.413 -14.415 1.00 84.75 101 LEU A N 1
ATOM 758 C CA . LEU A 1 101 ? 2.297 4.393 -13.562 1.00 84.75 101 LEU A CA 1
ATOM 759 C C . LEU A 1 101 ? 1.202 3.515 -14.167 1.00 84.75 101 LEU A C 1
ATOM 761 O O . LEU A 1 101 ? 0.614 2.720 -13.448 1.00 84.75 101 LEU A O 1
ATOM 765 N N . LEU A 1 102 ? 0.917 3.645 -15.465 1.00 88.75 102 LEU A N 1
ATOM 766 C CA . LEU A 1 102 ? -0.167 2.885 -16.098 1.00 88.75 102 LEU A CA 1
ATOM 767 C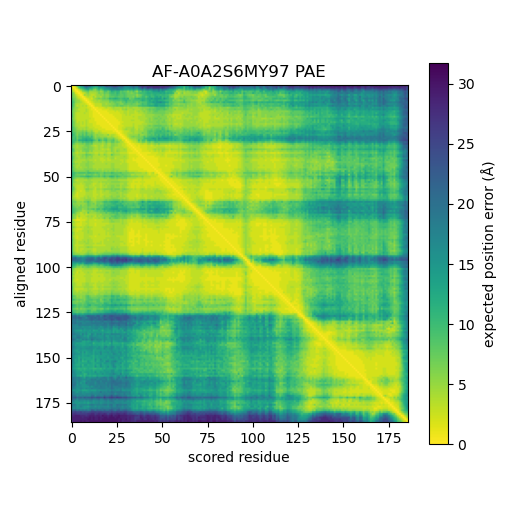 C . LEU A 1 102 ? 0.043 1.372 -15.969 1.00 88.75 102 LEU A C 1
ATOM 769 O O . LEU A 1 102 ? -0.911 0.631 -15.752 1.00 88.75 102 LEU A O 1
ATOM 773 N N . GLU A 1 103 ? 1.294 0.919 -16.044 1.00 91.56 103 GLU A N 1
ATOM 774 C CA . GLU A 1 103 ? 1.637 -0.483 -15.822 1.00 91.56 103 GLU A CA 1
ATOM 775 C C . GLU A 1 103 ? 1.512 -0.878 -14.345 1.00 91.56 103 GLU A C 1
ATOM 777 O O . GLU A 1 103 ? 1.020 -1.965 -14.042 1.00 91.56 103 GLU A O 1
ATOM 782 N N . THR A 1 104 ? 1.876 0.023 -13.426 1.00 91.62 104 THR A N 1
ATOM 783 C CA . THR A 1 104 ? 1.647 -0.168 -11.985 1.00 91.62 104 THR A CA 1
ATOM 784 C C . THR A 1 104 ? 0.152 -0.310 -11.696 1.00 91.62 104 THR A C 1
ATOM 786 O O . THR A 1 104 ? -0.253 -1.289 -11.078 1.00 91.62 104 THR A O 1
ATOM 789 N N . ILE A 1 105 ? -0.677 0.597 -12.224 1.00 90.81 105 ILE A N 1
ATOM 790 C CA . ILE A 1 105 ? -2.140 0.559 -12.120 1.00 90.81 105 ILE A CA 1
ATOM 791 C C . ILE A 1 105 ? -2.682 -0.762 -12.666 1.00 90.81 105 ILE A C 1
ATOM 793 O O . ILE A 1 105 ? -3.417 -1.464 -11.977 1.00 90.81 105 ILE A O 1
ATOM 797 N N . ALA A 1 106 ? -2.281 -1.144 -13.881 1.00 92.44 106 ALA A N 1
ATOM 798 C CA . ALA A 1 106 ? -2.724 -2.391 -14.495 1.00 92.44 106 ALA A CA 1
ATOM 799 C C . ALA A 1 106 ? -2.293 -3.626 -13.687 1.00 92.44 106 ALA A C 1
ATOM 801 O O . ALA A 1 106 ? -3.014 -4.621 -13.633 1.00 92.44 106 ALA A O 1
ATOM 802 N N . THR A 1 107 ? -1.123 -3.586 -13.054 1.00 95.12 107 THR A N 1
ATOM 803 C CA . THR A 1 107 ? -0.626 -4.683 -12.219 1.00 95.12 107 THR A CA 1
ATOM 804 C C . THR A 1 107 ? -1.413 -4.807 -10.918 1.00 95.12 107 THR A C 1
ATOM 806 O O . THR A 1 107 ? -1.818 -5.914 -10.571 1.00 95.12 107 THR A O 1
ATOM 809 N N . LEU A 1 108 ? -1.700 -3.691 -10.247 1.00 93.69 108 LEU A N 1
ATOM 810 C CA . LEU A 1 108 ? -2.510 -3.664 -9.027 1.00 93.69 108 LEU A CA 1
ATOM 811 C C . LEU A 1 108 ? -3.958 -4.094 -9.295 1.00 93.69 108 LEU A C 1
ATOM 813 O O . LEU A 1 108 ? -4.469 -4.974 -8.608 1.00 93.69 108 LEU A O 1
ATOM 817 N N . HIS A 1 109 ? -4.582 -3.579 -10.359 1.00 91.81 109 HIS A N 1
ATOM 818 C CA . HIS A 1 109 ? -5.934 -3.984 -10.752 1.00 91.81 109 HIS A CA 1
ATOM 819 C C . HIS A 1 109 ? -6.028 -5.479 -11.083 1.00 91.81 109 HIS A C 1
ATOM 821 O O . HIS A 1 109 ? -6.977 -6.137 -10.665 1.00 91.81 109 HIS A O 1
ATOM 827 N N . ARG A 1 110 ? -5.038 -6.049 -11.790 1.00 95.50 110 ARG A N 1
ATOM 828 C CA . ARG A 1 110 ? -4.990 -7.502 -12.054 1.0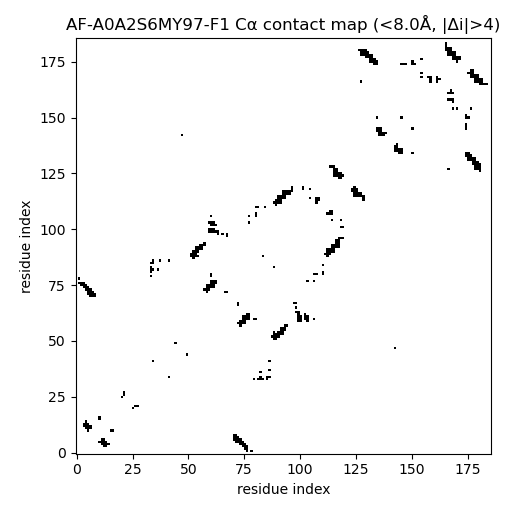0 95.50 110 ARG A CA 1
ATOM 829 C C . ARG A 1 110 ? -4.871 -8.333 -10.777 1.00 95.50 110 ARG A C 1
ATOM 831 O O . ARG A 1 110 ? -5.356 -9.458 -10.756 1.00 95.50 110 ARG A O 1
ATOM 838 N N . ALA A 1 111 ? -4.241 -7.790 -9.740 1.00 95.44 111 ALA A N 1
ATOM 839 C CA . ALA A 1 111 ? -4.138 -8.421 -8.429 1.00 95.44 111 ALA A CA 1
ATOM 840 C C . ALA A 1 111 ? -5.375 -8.188 -7.537 1.00 95.44 111 ALA A C 1
ATOM 842 O O . ALA A 1 111 ? -5.399 -8.671 -6.410 1.00 95.44 111 ALA A O 1
ATOM 843 N N . GLY A 1 112 ? -6.396 -7.466 -8.020 1.00 92.25 112 GLY A N 1
ATOM 844 C CA . GLY A 1 112 ? -7.598 -7.140 -7.248 1.00 92.25 112 GLY A CA 1
ATOM 845 C C . GLY A 1 112 ? -7.394 -6.042 -6.200 1.00 92.25 112 GLY A C 1
ATOM 846 O O . GLY A 1 112 ? -8.226 -5.904 -5.310 1.00 92.25 112 GLY A O 1
ATOM 847 N N . ILE A 1 113 ? -6.308 -5.269 -6.298 1.00 91.75 113 ILE A N 1
ATOM 848 C CA . ILE A 1 113 ? -5.951 -4.217 -5.342 1.00 91.75 113 ILE A CA 1
ATOM 849 C C . ILE A 1 113 ? -6.494 -2.877 -5.846 1.00 91.75 113 ILE A C 1
ATOM 851 O O . ILE A 1 113 ? -6.236 -2.478 -6.986 1.00 91.75 113 ILE A O 1
ATOM 855 N N . GLN A 1 114 ? -7.242 -2.178 -4.994 1.00 87.88 114 GLN A N 1
ATOM 856 C CA . GLN A 1 114 ? -7.766 -0.844 -5.272 1.00 87.88 114 GLN A CA 1
ATOM 857 C C . GLN A 1 114 ? -6.652 0.207 -5.266 1.00 87.88 114 GLN A C 1
ATOM 859 O O . GLN A 1 114 ? -5.569 0.006 -4.716 1.00 87.88 114 GLN A O 1
ATOM 864 N N . ILE A 1 115 ? -6.921 1.352 -5.887 1.00 85.56 115 ILE A N 1
ATOM 865 C CA . ILE A 1 115 ? -5.955 2.442 -6.008 1.00 85.56 115 ILE A CA 1
ATOM 866 C C . ILE A 1 115 ? -6.610 3.738 -5.554 1.00 85.56 115 ILE A C 1
ATOM 868 O O . ILE A 1 115 ? -7.758 4.012 -5.898 1.00 85.56 115 ILE A O 1
ATOM 872 N N . ALA A 1 116 ? -5.859 4.542 -4.808 1.00 82.31 116 ALA A N 1
ATOM 873 C CA . ALA A 1 116 ? -6.220 5.911 -4.468 1.00 82.31 116 ALA A CA 1
ATOM 874 C C . ALA A 1 116 ? -5.085 6.873 -4.850 1.00 82.31 116 ALA A C 1
ATOM 876 O O . ALA A 1 116 ? -3.907 6.541 -4.713 1.00 82.31 116 ALA A O 1
ATOM 877 N N . GLY A 1 117 ? -5.431 8.074 -5.322 1.00 79.75 117 GLY A N 1
ATOM 878 C CA . GLY A 1 117 ? -4.463 9.135 -5.641 1.00 79.75 117 GLY A CA 1
ATOM 879 C C . GLY A 1 117 ? -3.782 9.027 -7.013 1.00 79.75 117 GLY A C 1
ATOM 880 O O . GLY A 1 117 ? -2.972 9.885 -7.368 1.00 79.75 117 GLY A O 1
ATOM 881 N N . ALA A 1 118 ? -4.122 8.015 -7.819 1.00 83.06 118 ALA A N 1
ATOM 882 C CA . ALA A 1 118 ? -3.629 7.863 -9.185 1.00 83.06 118 ALA A CA 1
ATOM 883 C C . ALA A 1 118 ? -4.661 7.198 -10.103 1.00 83.06 118 ALA A C 1
ATOM 885 O O . ALA A 1 118 ? -5.461 6.377 -9.670 1.00 83.06 118 ALA A O 1
ATOM 886 N N . GLY A 1 119 ? -4.595 7.539 -11.388 1.00 79.81 119 GLY A N 1
ATOM 887 C CA . GLY A 1 119 ? -5.486 7.047 -12.432 1.00 79.81 119 GLY A CA 1
ATOM 888 C C . GLY A 1 119 ? -4.890 7.288 -13.819 1.00 79.81 119 GLY A C 1
ATOM 889 O O . GLY A 1 119 ? -3.803 7.860 -13.945 1.00 79.81 119 GLY A O 1
ATOM 890 N N . ARG A 1 120 ? -5.588 6.847 -14.868 1.00 81.44 120 ARG A N 1
ATOM 891 C CA . ARG A 1 120 ? -5.227 7.095 -16.275 1.00 81.44 120 ARG A CA 1
ATOM 892 C C . ARG A 1 120 ? -5.320 8.572 -16.639 1.00 81.44 120 ARG A C 1
ATOM 894 O O . ARG A 1 120 ? -4.611 9.025 -17.533 1.00 81.44 120 ARG A O 1
ATOM 901 N N . ASP A 1 121 ? -6.163 9.310 -15.931 1.00 79.44 121 ASP A N 1
ATOM 902 C CA . ASP A 1 121 ? -6.342 10.747 -16.054 1.00 79.44 121 ASP A CA 1
ATOM 903 C C . ASP A 1 121 ? -6.591 11.389 -14.678 1.00 79.44 121 ASP A C 1
ATOM 905 O O . ASP A 1 121 ? -6.642 10.718 -13.642 1.00 79.44 121 ASP A O 1
ATOM 909 N N . GLY A 1 122 ? -6.706 12.720 -14.664 1.00 73.81 122 GLY A N 1
ATOM 910 C CA . GLY A 1 122 ? -6.949 13.480 -13.439 1.00 73.81 122 GLY A CA 1
ATOM 911 C C . GLY A 1 122 ? -8.311 13.204 -12.802 1.00 73.81 122 GLY A C 1
ATOM 912 O O . GLY A 1 122 ? -8.456 13.427 -11.606 1.00 73.81 122 GLY A O 1
ATOM 913 N N . HIS A 1 123 ? -9.289 12.706 -13.565 1.00 73.88 123 HIS A N 1
ATOM 914 C CA . HIS A 1 123 ? -10.595 12.350 -13.026 1.00 73.88 123 HIS A CA 1
ATOM 915 C C . HIS A 1 123 ? -10.496 11.045 -12.237 1.00 73.88 123 HIS A C 1
ATOM 917 O O . HIS A 1 123 ? -10.840 11.030 -11.061 1.00 73.88 123 HIS A O 1
ATOM 923 N N . GLU A 1 124 ? -9.939 9.988 -12.835 1.00 75.81 124 GLU A N 1
ATOM 924 C CA . GLU A 1 124 ? -9.724 8.698 -12.168 1.00 75.81 124 GLU A CA 1
ATOM 925 C C . GLU A 1 124 ? -8.793 8.841 -10.953 1.00 75.81 124 GLU A C 1
ATOM 927 O O . GLU A 1 124 ? -9.059 8.254 -9.910 1.00 75.81 124 GLU A O 1
ATOM 932 N N . ALA A 1 125 ? -7.759 9.690 -11.036 1.00 75.50 125 ALA A N 1
ATOM 933 C CA . ALA A 1 125 ? -6.878 9.978 -9.901 1.00 75.50 125 ALA A CA 1
ATOM 934 C C . ALA A 1 125 ? -7.573 10.719 -8.744 1.00 75.50 125 ALA A C 1
ATOM 936 O O . ALA A 1 125 ? -7.126 10.616 -7.601 1.00 75.50 125 ALA A O 1
ATOM 937 N N . ALA A 1 126 ? -8.636 11.475 -9.038 1.00 70.56 126 ALA A N 1
ATOM 938 C CA . ALA A 1 126 ? -9.375 12.274 -8.067 1.00 70.56 126 ALA A CA 1
ATOM 939 C C . ALA A 1 126 ? -10.568 11.536 -7.448 1.00 70.56 126 ALA A C 1
ATOM 941 O O . ALA A 1 126 ? -11.154 12.066 -6.506 1.00 70.56 126 ALA A O 1
ATOM 942 N N . VAL A 1 127 ? -10.940 10.344 -7.936 1.00 69.25 127 VAL A N 1
ATOM 943 C CA . VAL A 1 127 ? -12.018 9.548 -7.333 1.00 69.25 127 VAL A CA 1
ATOM 944 C C . VAL A 1 127 ? -11.553 9.045 -5.961 1.00 69.25 127 VAL A C 1
ATOM 946 O O . VAL A 1 127 ? -10.641 8.217 -5.892 1.00 69.25 127 VAL A O 1
ATOM 949 N N . PRO A 1 128 ? -12.162 9.494 -4.848 1.00 61.84 128 PRO A N 1
ATOM 950 C CA . PRO A 1 128 ? -11.829 8.966 -3.536 1.00 6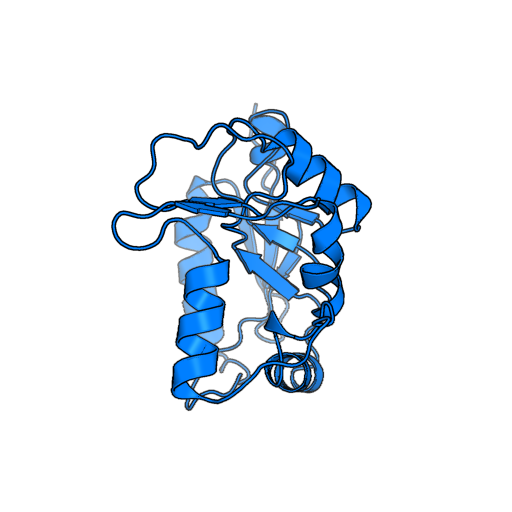1.84 128 PRO A CA 1
ATOM 951 C C . PRO A 1 128 ? -12.369 7.540 -3.454 1.00 61.84 128 PRO A C 1
ATOM 953 O O . PRO A 1 128 ? -13.565 7.319 -3.660 1.00 61.84 128 PRO A O 1
ATOM 956 N N . GLY A 1 129 ? -11.510 6.569 -3.144 1.00 61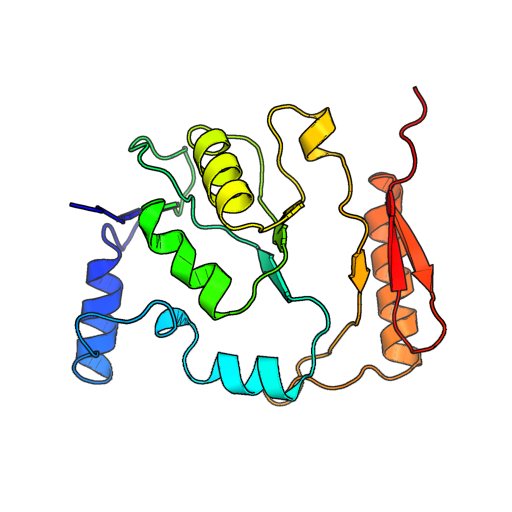.06 129 GLY A N 1
ATOM 957 C CA . GLY A 1 129 ? -11.980 5.238 -2.772 1.00 61.06 129 GLY A CA 1
ATOM 958 C C . GLY A 1 129 ? -12.929 5.364 -1.578 1.00 61.06 129 GLY A C 1
ATOM 959 O O . GLY A 1 129 ? -12.553 5.931 -0.553 1.00 61.06 129 GLY A O 1
ATOM 960 N N . ALA A 1 130 ? -14.170 4.895 -1.714 1.00 62.66 130 ALA A N 1
ATOM 961 C CA . ALA A 1 130 ? -15.103 4.859 -0.595 1.00 62.66 130 ALA A CA 1
ATOM 962 C C . ALA A 1 130 ? -14.666 3.743 0.359 1.00 62.66 130 ALA A C 1
ATOM 964 O O . ALA A 1 130 ? -14.709 2.567 -0.003 1.00 62.66 130 ALA A O 1
ATOM 965 N N . LEU A 1 131 ? -14.195 4.120 1.546 1.00 65.81 131 LEU A N 1
ATOM 966 C CA . LEU A 1 131 ? -13.564 3.211 2.501 1.00 65.81 131 LEU A CA 1
ATOM 967 C C . LEU A 1 131 ? -14.067 3.510 3.910 1.00 65.81 131 LEU A C 1
ATOM 969 O O . LEU A 1 131 ? -14.155 4.672 4.306 1.00 65.81 131 LEU A O 1
ATOM 973 N N . ASP A 1 132 ? -14.353 2.460 4.674 1.00 65.31 132 ASP A N 1
ATOM 974 C CA . ASP A 1 132 ? -14.534 2.575 6.117 1.00 65.31 132 ASP A CA 1
ATOM 975 C C . ASP A 1 132 ? -13.152 2.498 6.790 1.00 65.31 132 ASP A C 1
ATOM 977 O O . ASP A 1 132 ? -12.360 1.582 6.564 1.00 65.31 132 ASP A O 1
ATOM 981 N N . LEU A 1 133 ? -12.842 3.511 7.592 1.00 71.50 133 LEU A N 1
ATOM 982 C CA . LEU A 1 133 ? -11.569 3.721 8.261 1.00 71.50 133 LEU A CA 1
ATOM 983 C C . LEU A 1 133 ? -11.714 3.405 9.749 1.00 71.50 133 LEU A C 1
ATOM 985 O O . LEU A 1 133 ? -12.450 4.084 10.469 1.00 71.50 133 LEU A O 1
ATOM 989 N N . GLN A 1 134 ? -10.942 2.423 10.217 1.00 75.88 134 GLN A N 1
ATOM 990 C CA . GLN A 1 134 ? -10.731 2.166 11.640 1.00 75.88 134 GLN A CA 1
ATOM 991 C C . GLN A 1 134 ? -9.351 2.695 12.044 1.00 75.88 134 GLN A C 1
ATOM 993 O O . GLN A 1 134 ? -8.337 2.075 11.710 1.00 75.88 134 GLN A O 1
ATOM 998 N N . PRO A 1 135 ? -9.259 3.824 12.760 1.00 73.00 135 PRO A N 1
ATOM 999 C CA . PRO A 1 135 ? -7.963 4.336 13.166 1.00 73.00 135 PRO A CA 1
ATOM 1000 C C . PRO A 1 135 ? -7.388 3.504 14.307 1.00 73.00 135 PRO A C 1
ATOM 1002 O O . PRO A 1 135 ? -8.082 3.210 15.272 1.00 73.00 135 PRO A O 1
ATOM 1005 N N . MET A 1 136 ? -6.112 3.137 14.213 1.00 79.69 136 MET A N 1
ATOM 1006 C CA . MET A 1 136 ? -5.445 2.281 15.197 1.00 79.69 136 MET A CA 1
ATOM 1007 C C . MET A 1 136 ? -4.135 2.936 15.653 1.00 79.69 136 MET A C 1
ATOM 1009 O O . MET A 1 136 ? -3.127 2.822 14.951 1.00 79.69 136 MET A O 1
ATOM 1013 N N . PRO A 1 137 ? -4.100 3.648 16.797 1.00 79.38 137 PRO A N 1
ATOM 1014 C CA . PRO A 1 137 ? -2.860 4.223 17.304 1.00 79.38 137 PRO A CA 1
ATOM 1015 C C . PRO A 1 137 ? -1.802 3.151 17.581 1.00 79.38 137 PRO A C 1
ATOM 1017 O O . PRO A 1 137 ? -2.043 2.171 18.298 1.00 79.38 137 PRO A O 1
ATOM 1020 N N . ILE A 1 138 ? -0.594 3.395 17.073 1.00 80.19 138 ILE A N 1
ATOM 1021 C CA . ILE A 1 138 ? 0.587 2.608 17.416 1.00 80.19 138 ILE A CA 1
ATOM 1022 C C . ILE A 1 138 ? 1.169 3.172 18.713 1.00 80.19 138 ILE A C 1
ATOM 1024 O O . ILE A 1 138 ? 1.657 4.300 18.753 1.00 80.19 138 ILE A O 1
ATOM 1028 N N . ARG A 1 139 ? 1.119 2.386 19.792 1.00 78.06 139 ARG A N 1
ATOM 1029 C CA . ARG A 1 139 ? 1.789 2.691 21.068 1.00 78.06 139 ARG A CA 1
ATOM 1030 C C . ARG A 1 139 ? 2.511 1.447 21.547 1.00 78.06 139 ARG A C 1
ATOM 1032 O O . ARG A 1 139 ? 1.955 0.355 21.467 1.00 78.06 139 ARG A O 1
ATOM 1039 N N . TYR A 1 140 ? 3.742 1.612 22.029 1.00 83.06 140 TYR A N 1
ATOM 1040 C CA . TYR A 1 140 ? 4.592 0.501 22.477 1.00 83.06 140 TYR A CA 1
ATOM 1041 C C . TYR A 1 140 ? 4.708 -0.625 21.431 1.00 83.06 140 TYR A C 1
ATOM 1043 O O . TYR A 1 140 ? 4.602 -1.799 21.773 1.00 83.06 140 TYR A O 1
ATOM 1051 N N . PHE A 1 141 ? 4.867 -0.256 20.152 1.00 75.88 141 PHE A N 1
ATOM 1052 C CA . PHE A 1 141 ? 4.920 -1.186 19.012 1.00 75.88 141 PHE A CA 1
ATOM 1053 C C . PHE A 1 141 ? 3.702 -2.125 18.894 1.00 75.88 141 PHE A C 1
ATOM 1055 O O . PHE A 1 141 ? 3.802 -3.227 18.365 1.00 75.88 141 PHE A O 1
ATOM 1062 N N . ARG A 1 142 ? 2.531 -1.692 19.378 1.00 74.88 142 ARG A N 1
ATOM 1063 C CA . ARG A 1 142 ? 1.261 -2.418 19.253 1.00 74.88 142 ARG A CA 1
ATOM 1064 C C . ARG A 1 142 ? 0.200 -1.540 18.611 1.00 74.88 142 ARG A C 1
ATOM 1066 O O . ARG A 1 142 ? 0.144 -0.342 18.887 1.00 74.88 142 ARG A O 1
ATOM 1073 N N . LEU A 1 143 ? -0.663 -2.155 17.807 1.00 80.88 143 LEU A N 1
ATOM 1074 C CA . LEU A 1 143 ? -1.905 -1.541 17.344 1.00 80.88 143 LEU A CA 1
ATOM 1075 C C . LEU A 1 143 ? -2.913 -1.553 18.493 1.00 80.88 143 LEU A C 1
ATOM 1077 O O . LEU A 1 143 ? -3.213 -2.607 19.051 1.00 80.88 143 LEU A O 1
ATOM 1081 N N . ASN A 1 144 ? -3.431 -0.384 18.852 1.00 82.12 144 ASN A N 1
ATOM 1082 C CA . ASN A 1 144 ? -4.426 -0.240 19.910 1.00 82.12 144 ASN A CA 1
ATOM 1083 C C . ASN A 1 144 ? -5.731 0.273 19.314 1.00 82.12 144 ASN A C 1
ATOM 1085 O O . ASN A 1 144 ? -5.709 1.026 18.343 1.00 82.12 144 ASN A O 1
ATOM 1089 N N . ARG A 1 145 ? -6.866 -0.096 19.915 1.00 83.50 145 ARG A N 1
ATOM 1090 C CA . ARG A 1 145 ? -8.134 0.553 19.574 1.00 83.50 145 ARG A CA 1
ATOM 1091 C C . ARG A 1 145 ? -8.131 1.999 20.085 1.00 83.50 145 ARG A C 1
ATOM 1093 O O . ARG A 1 145 ? -7.649 2.243 21.193 1.00 83.50 145 ARG A O 1
ATOM 1100 N N . PRO A 1 146 ? -8.659 2.945 19.300 1.00 83.94 146 PRO A N 1
ATOM 1101 C CA . PRO A 1 146 ? -8.675 4.355 19.651 1.00 83.94 146 PRO A CA 1
ATOM 1102 C C . PRO A 1 146 ? -9.691 4.589 20.773 1.00 83.94 146 PRO A C 1
ATOM 1104 O O . PRO A 1 146 ? -10.788 4.017 20.775 1.00 83.94 146 PRO A O 1
ATOM 1107 N N . SER A 1 147 ? -9.341 5.453 21.725 1.00 86.44 147 SER A N 1
ATOM 1108 C CA . SER A 1 147 ? -10.327 5.989 22.663 1.00 86.44 147 SER A CA 1
ATOM 1109 C C . SER A 1 147 ? -11.303 6.915 21.921 1.00 86.44 147 SER A C 1
ATOM 1111 O O . SER A 1 147 ? -10.972 7.434 20.854 1.00 86.44 147 SER A O 1
ATOM 1113 N N . ALA A 1 148 ? -12.501 7.149 22.467 1.00 86.25 148 ALA A N 1
ATOM 1114 C CA . ALA A 1 148 ? -13.454 8.073 21.841 1.00 86.25 148 ALA A CA 1
ATOM 1115 C C . ALA A 1 148 ? -12.876 9.496 21.636 1.00 86.25 148 ALA A C 1
ATOM 1117 O O . ALA A 1 148 ? -13.075 10.051 20.556 1.00 86.25 148 ALA A O 1
ATOM 1118 N N . PRO A 1 149 ? -12.099 10.071 22.582 1.00 89.75 149 PRO A N 1
ATOM 1119 C CA . PRO A 1 149 ? -11.402 11.339 22.351 1.00 89.75 149 PRO A CA 1
ATOM 1120 C C . PRO A 1 149 ? -10.362 11.290 21.222 1.00 89.75 149 PRO A C 1
ATOM 1122 O O . PRO A 1 149 ? -10.318 12.210 20.410 1.00 89.75 149 PRO A O 1
ATOM 1125 N N . ASP A 1 150 ? -9.551 10.226 21.136 1.00 85.75 150 ASP A N 1
ATOM 1126 C CA . ASP A 1 150 ? -8.543 10.088 20.069 1.00 85.75 150 ASP A CA 1
ATOM 1127 C C . ASP A 1 150 ? -9.207 9.958 18.691 1.00 85.75 150 ASP A C 1
ATOM 1129 O O . ASP A 1 150 ? -8.743 10.535 17.707 1.00 85.75 150 ASP A O 1
ATOM 1133 N N . ALA A 1 151 ? -10.315 9.214 18.628 1.00 86.81 151 ALA A N 1
ATOM 1134 C CA . ALA A 1 151 ? -11.115 9.074 17.422 1.00 86.81 151 ALA A CA 1
ATOM 1135 C C . ALA A 1 151 ? -11.718 10.424 17.002 1.00 86.81 151 ALA A C 1
ATOM 1137 O O 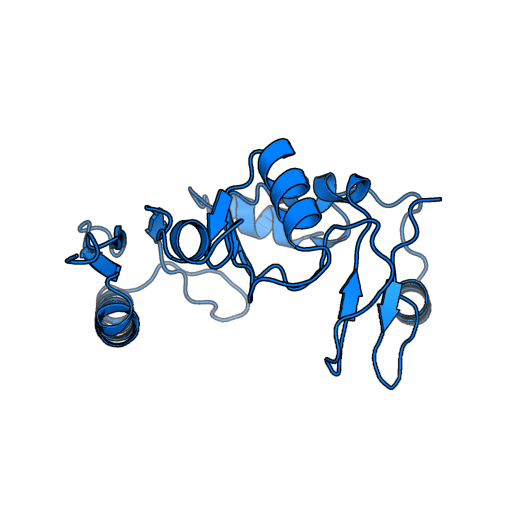. ALA A 1 151 ? -11.556 10.831 15.855 1.00 86.81 151 ALA A O 1
ATOM 1138 N N . ALA A 1 152 ? -12.344 11.159 17.926 1.00 88.06 152 ALA A N 1
ATOM 1139 C CA . ALA A 1 152 ? -12.908 12.480 17.640 1.00 88.06 152 ALA A CA 1
ATOM 1140 C C . ALA A 1 152 ? -11.843 13.475 17.146 1.00 88.06 152 ALA A C 1
ATOM 1142 O O . ALA A 1 152 ? -12.046 14.152 16.142 1.00 88.06 152 ALA A O 1
ATOM 1143 N N . TRP A 1 153 ? -10.671 13.505 17.787 1.00 90.88 153 TRP A N 1
ATOM 1144 C CA . TRP A 1 153 ? -9.558 14.342 17.337 1.00 90.88 153 TRP A CA 1
ATOM 1145 C C . TRP A 1 153 ? -9.124 14.002 15.906 1.00 90.88 153 TRP A C 1
ATOM 1147 O O . TRP A 1 153 ? -8.961 14.899 15.077 1.00 90.88 153 TRP A O 1
ATOM 1157 N N . LEU A 1 154 ? -8.955 12.713 15.595 1.00 85.88 154 LEU A N 1
ATOM 1158 C CA . LEU A 1 154 ? -8.536 12.298 14.261 1.00 85.88 154 LEU A CA 1
ATOM 1159 C C . LEU A 1 154 ? -9.606 12.601 13.211 1.00 85.88 154 LEU A C 1
ATOM 1161 O O . LEU A 1 154 ? -9.262 13.048 12.119 1.00 85.88 154 LEU A O 1
ATOM 1165 N N . HIS A 1 155 ? -10.882 12.395 13.538 1.00 87.62 155 HIS A N 1
ATOM 1166 C CA . HIS A 1 155 ? -11.992 12.806 12.686 1.00 87.62 155 HIS A CA 1
ATOM 1167 C C . HIS A 1 155 ? -11.882 14.287 12.319 1.00 87.62 155 HIS A C 1
ATOM 1169 O O . HIS A 1 155 ? -11.932 14.619 11.139 1.00 87.62 155 HIS A O 1
ATOM 1175 N N . ASP A 1 156 ? -11.686 15.167 13.302 1.00 90.19 156 ASP A N 1
ATOM 1176 C CA . ASP A 1 156 ? -11.644 16.613 13.076 1.00 90.19 156 ASP A CA 1
ATOM 1177 C C . ASP A 1 156 ? -10.430 17.036 12.246 1.00 90.19 156 ASP A C 1
ATOM 1179 O O . ASP A 1 156 ? -10.527 17.924 11.394 1.00 90.19 156 ASP A O 1
ATOM 1183 N N . VAL A 1 157 ? -9.285 16.379 12.452 1.00 88.19 157 VAL A N 1
ATOM 1184 C CA . VAL A 1 157 ? -8.102 16.562 11.604 1.00 88.19 157 VAL A CA 1
ATOM 1185 C C . VAL A 1 157 ? -8.409 16.130 10.175 1.00 88.19 157 VAL A C 1
ATOM 1187 O O . VAL A 1 157 ? -8.243 16.930 9.258 1.00 88.19 157 VAL A O 1
ATOM 1190 N N . LEU A 1 158 ? -8.903 14.907 9.971 1.00 84.69 158 LEU A N 1
ATOM 1191 C CA . LEU A 1 158 ? -9.212 14.402 8.637 1.00 84.69 158 LEU A CA 1
ATOM 1192 C C . LEU A 1 158 ? -10.273 15.266 7.952 1.00 84.69 158 LEU A C 1
ATOM 1194 O O . LEU A 1 158 ? -10.076 15.649 6.808 1.00 84.69 158 LEU A O 1
ATOM 1198 N N . ALA A 1 159 ? -11.355 15.643 8.629 1.00 86.12 159 ALA A N 1
ATOM 1199 C CA . ALA A 1 159 ? -12.401 16.491 8.066 1.00 86.12 159 ALA A CA 1
ATOM 1200 C C . ALA A 1 159 ? -11.860 17.862 7.628 1.00 86.12 159 ALA A C 1
ATOM 1202 O O . ALA A 1 159 ? -12.219 18.348 6.553 1.00 86.12 159 ALA A O 1
ATOM 1203 N N . ARG A 1 160 ? -10.961 18.463 8.420 1.00 88.38 160 ARG A N 1
ATOM 1204 C CA . ARG A 1 160 ? -10.320 19.739 8.082 1.00 88.38 160 ARG A CA 1
ATOM 1205 C C . ARG A 1 160 ? -9.407 19.620 6.862 1.00 88.38 160 ARG A C 1
ATOM 1207 O O . ARG A 1 160 ? -9.524 20.433 5.951 1.00 88.38 160 ARG A O 1
ATOM 1214 N N . GLU A 1 161 ? -8.519 18.626 6.839 1.00 84.38 161 GLU A N 1
ATOM 1215 C CA . GLU A 1 161 ? -7.536 18.482 5.755 1.00 84.38 161 GLU A CA 1
ATOM 1216 C C . GLU A 1 161 ? -8.173 17.955 4.454 1.00 84.38 161 GLU A C 1
ATOM 1218 O O . GLU A 1 161 ? -7.780 18.354 3.361 1.00 84.38 161 GLU A O 1
ATOM 1223 N N . SER A 1 162 ? -9.194 17.097 4.556 1.00 78.12 162 SER A N 1
ATOM 1224 C CA . SER A 1 162 ? -9.868 16.473 3.403 1.00 78.12 162 SER A CA 1
ATOM 1225 C C . SER A 1 162 ? -10.897 17.383 2.733 1.00 78.12 162 SER A C 1
ATOM 1227 O O . SER A 1 162 ? -11.244 17.163 1.573 1.00 78.12 162 SER A O 1
ATOM 1229 N N . GLY A 1 163 ? -11.414 18.390 3.448 1.00 76.31 163 GLY A N 1
ATOM 1230 C CA . GLY A 1 163 ? -12.522 19.219 2.969 1.00 76.31 163 GLY A CA 1
ATOM 1231 C C . GLY A 1 163 ? -12.198 19.987 1.684 1.00 76.31 163 GLY A C 1
ATOM 1232 O O . GLY A 1 163 ? -13.049 20.108 0.806 1.00 76.31 163 GLY A O 1
ATOM 1233 N N . SER A 1 164 ? -10.951 20.442 1.529 1.00 76.31 164 SER A N 1
ATOM 1234 C CA . SER A 1 164 ? -10.474 21.112 0.309 1.00 76.31 164 SER A CA 1
ATOM 1235 C C . SER A 1 164 ? -10.342 20.165 -0.891 1.00 76.31 164 SER A C 1
ATOM 1237 O O . SER A 1 164 ? -10.350 20.618 -2.032 1.00 76.31 164 SER A O 1
ATOM 1239 N N . LEU A 1 165 ? -10.265 18.855 -0.637 1.00 72.44 165 LEU A N 1
ATOM 1240 C CA . LEU A 1 165 ? -10.146 17.793 -1.639 1.00 72.44 165 LEU A CA 1
ATOM 1241 C C . LEU A 1 165 ? -11.512 17.214 -2.042 1.00 72.44 165 LEU A C 1
ATOM 1243 O O . LEU A 1 165 ? -11.576 16.229 -2.771 1.00 72.44 165 LEU A O 1
ATOM 1247 N N . GLY A 1 166 ? -12.611 17.790 -1.541 1.00 73.81 166 GLY A N 1
ATOM 1248 C CA . GLY A 1 166 ? -13.968 17.321 -1.816 1.00 73.81 166 GLY A CA 1
ATOM 1249 C C . GLY A 1 166 ? -14.342 16.028 -1.090 1.00 73.81 166 GLY A C 1
ATOM 1250 O O . GLY A 1 166 ? -15.433 15.514 -1.304 1.00 73.81 166 GLY A O 1
ATOM 1251 N N . ALA A 1 167 ? -13.489 15.498 -0.215 1.00 76.88 167 ALA A N 1
ATOM 1252 C CA . ALA A 1 167 ? -13.784 14.303 0.563 1.00 76.88 167 ALA A CA 1
ATOM 1253 C C . ALA A 1 167 ? -14.497 14.647 1.880 1.00 76.88 167 ALA A C 1
ATOM 1255 O O . ALA A 1 167 ? -14.190 15.638 2.545 1.00 76.88 167 ALA A O 1
ATOM 1256 N N . ARG A 1 168 ? -15.454 13.803 2.275 1.00 82.06 168 ARG A N 1
ATOM 1257 C CA . ARG A 1 168 ? -16.209 13.927 3.526 1.00 82.06 168 ARG A CA 1
ATOM 1258 C C . ARG A 1 168 ? -15.980 12.708 4.408 1.00 82.06 168 ARG A C 1
ATOM 1260 O O . ARG A 1 168 ? -16.139 11.577 3.953 1.00 82.06 168 ARG A O 1
ATOM 1267 N N . ILE A 1 169 ? -15.678 12.974 5.674 1.00 84.56 169 ILE A N 1
ATOM 1268 C CA . ILE A 1 169 ? -15.539 11.976 6.735 1.00 84.56 169 ILE A CA 1
ATOM 1269 C C . ILE A 1 169 ? -16.871 11.883 7.488 1.00 84.56 169 ILE A C 1
ATOM 1271 O O . ILE A 1 169 ? -17.416 12.907 7.895 1.00 84.56 169 ILE A O 1
ATOM 1275 N N . VAL A 1 170 ? -17.424 10.678 7.632 1.00 85.19 170 VAL A N 1
ATOM 1276 C CA . VAL A 1 170 ? -18.730 10.432 8.266 1.00 85.19 170 VAL A CA 1
ATOM 1277 C C . VAL A 1 170 ? -18.571 9.429 9.416 1.00 85.19 170 VAL A C 1
ATOM 1279 O O . VAL A 1 170 ? -18.225 8.280 9.155 1.00 85.19 170 VAL A O 1
ATOM 1282 N N . PRO A 1 171 ? -18.835 9.797 10.681 1.00 84.75 171 PRO A N 1
ATOM 1283 C CA . PRO A 1 171 ? -18.757 8.866 11.811 1.00 84.75 171 PRO A CA 1
ATOM 1284 C C . PRO A 1 171 ? -19.751 7.699 11.717 1.00 84.75 171 PRO A C 1
ATOM 1286 O O . PRO A 1 171 ? -20.885 7.887 11.278 1.00 84.75 171 PRO A O 1
ATOM 1289 N N . ARG A 1 172 ? -19.355 6.505 12.186 1.00 80.31 172 ARG A N 1
ATOM 1290 C CA . ARG A 1 172 ? -20.196 5.284 12.184 1.00 80.31 172 ARG A CA 1
ATOM 1291 C C . ARG A 1 172 ? -20.665 4.814 13.573 1.00 80.31 172 ARG A C 1
ATOM 1293 O O . ARG A 1 172 ? -21.521 3.940 13.653 1.00 80.31 172 ARG A O 1
ATOM 1300 N N . GLY A 1 173 ? -20.170 5.421 14.656 1.00 76.25 173 GLY A N 1
ATOM 1301 C CA . GLY A 1 173 ? -20.632 5.180 16.036 1.00 76.25 173 GLY A CA 1
ATOM 1302 C C . GLY A 1 173 ? -19.767 4.232 16.883 1.00 76.25 173 GLY A C 1
ATOM 1303 O O . GLY A 1 173 ? -19.964 4.162 18.092 1.00 76.25 173 GLY A O 1
ATOM 1304 N N . ASP A 1 174 ? -18.774 3.568 16.291 1.00 80.56 174 ASP A N 1
ATOM 1305 C CA . ASP A 1 174 ? -17.839 2.621 16.924 1.00 80.56 174 ASP A CA 1
ATOM 1306 C C . ASP A 1 174 ? -16.376 3.114 16.898 1.00 80.56 174 ASP A C 1
ATOM 1308 O O . ASP A 1 174 ? -15.428 2.331 16.838 1.00 80.56 174 ASP A O 1
ATOM 1312 N N . ASN A 1 175 ? -16.191 4.438 16.945 1.00 81.75 175 ASN A N 1
ATOM 1313 C CA . ASN A 1 175 ? -14.913 5.125 16.718 1.00 81.75 175 ASN A CA 1
ATOM 1314 C C . ASN A 1 175 ? -14.312 4.903 15.311 1.00 81.75 175 ASN A C 1
ATOM 1316 O O . ASN A 1 175 ? -13.139 5.221 15.104 1.00 81.75 175 ASN A O 1
ATOM 1320 N N . SER A 1 176 ? -15.105 4.405 14.354 1.00 81.12 176 SER A N 1
ATOM 1321 C CA . SER A 1 176 ? -14.767 4.350 12.928 1.00 81.12 176 SER A CA 1
ATOM 1322 C C . SER A 1 176 ? -15.431 5.480 12.130 1.00 81.12 176 SER A C 1
ATOM 1324 O O . SER A 1 176 ? -16.404 6.112 12.578 1.00 81.12 176 SER A O 1
ATOM 1326 N N . PHE A 1 177 ? -14.908 5.736 10.928 1.00 82.88 177 PHE A N 1
ATOM 1327 C CA . PHE A 1 177 ? -15.437 6.741 10.004 1.00 82.88 177 PHE A CA 1
ATOM 1328 C C . PHE A 1 177 ? -15.517 6.196 8.581 1.00 82.88 177 PHE A C 1
ATOM 1330 O O . PHE A 1 177 ? -14.616 5.500 8.142 1.00 82.88 177 PHE A O 1
ATOM 1337 N N . ALA A 1 178 ? -16.528 6.585 7.818 1.00 78.00 178 ALA A N 1
ATOM 1338 C CA . ALA A 1 178 ? -16.544 6.413 6.373 1.00 78.00 178 ALA A CA 1
ATOM 1339 C C . ALA A 1 178 ? -15.890 7.607 5.679 1.00 78.00 178 ALA A C 1
ATOM 1341 O O . ALA A 1 178 ? -16.200 8.759 5.987 1.00 78.00 178 ALA A O 1
ATOM 1342 N N . LEU A 1 179 ? -15.049 7.331 4.690 1.00 76.19 179 LEU A N 1
ATOM 1343 C CA . LEU A 1 179 ? -14.612 8.297 3.695 1.00 76.19 179 LEU A CA 1
ATOM 1344 C C . LEU A 1 179 ? -15.568 8.233 2.500 1.00 76.19 179 LEU A C 1
ATOM 1346 O O . LEU A 1 179 ? -15.732 7.187 1.876 1.00 76.19 179 LEU A O 1
ATOM 1350 N N . THR A 1 180 ? -16.186 9.361 2.165 1.00 72.81 180 THR A N 1
ATOM 1351 C CA . THR A 1 180 ? -17.051 9.497 0.985 1.00 72.81 180 THR A CA 1
ATOM 1352 C C . THR A 1 180 ? -16.519 10.595 0.075 1.00 72.81 180 THR A C 1
ATOM 1354 O O . THR A 1 180 ? -16.120 11.659 0.552 1.00 72.81 180 THR A O 1
ATOM 1357 N N . GLY A 1 181 ? -16.505 10.350 -1.234 1.00 64.25 181 GLY A N 1
ATOM 1358 C CA . GLY A 1 181 ? -16.217 11.399 -2.204 1.00 64.25 181 GLY A CA 1
ATOM 1359 C C . GLY A 1 181 ? -17.409 12.335 -2.354 1.00 64.25 181 GLY A C 1
ATOM 1360 O O . GLY A 1 181 ? -18.535 11.890 -2.568 1.00 64.25 181 GLY A O 1
ATOM 1361 N N . GLY A 1 182 ? -17.176 13.635 -2.232 1.00 55.41 182 GLY A N 1
ATOM 1362 C CA . GLY A 1 182 ? -18.108 14.644 -2.701 1.00 55.41 182 GLY A CA 1
ATOM 1363 C C . GLY A 1 182 ? -18.066 14.665 -4.219 1.00 55.41 182 GLY A C 1
ATOM 1364 O O . GLY A 1 182 ? -16.989 14.738 -4.811 1.00 55.41 182 GLY A O 1
ATOM 1365 N N . SER A 1 183 ? -19.232 14.588 -4.857 1.00 46.44 183 SER A N 1
ATOM 1366 C CA . SER A 1 183 ? -19.355 14.894 -6.277 1.00 46.44 183 SER A CA 1
ATOM 1367 C C . SER A 1 183 ? -18.703 16.252 -6.512 1.00 46.44 183 SER A C 1
ATOM 1369 O O . SER A 1 183 ? -19.141 17.242 -5.924 1.00 46.44 183 SER A O 1
ATOM 1371 N N . ALA A 1 184 ? -17.646 16.306 -7.323 1.00 41.78 184 ALA A N 1
ATOM 1372 C CA . ALA A 1 184 ? -17.141 17.580 -7.802 1.00 41.78 184 ALA A CA 1
ATOM 1373 C C . ALA A 1 184 ? -18.327 18.306 -8.452 1.00 41.78 184 ALA A C 1
ATOM 1375 O O . ALA A 1 184 ? -18.936 17.780 -9.388 1.00 41.78 184 ALA A O 1
ATOM 1376 N N . CYS A 1 185 ? -18.721 19.460 -7.907 1.00 31.58 185 CYS A N 1
ATOM 1377 C CA . CYS A 1 185 ? -19.586 20.362 -8.652 1.00 31.58 185 CYS A CA 1
ATOM 1378 C C . CYS A 1 185 ? -18.867 20.688 -9.965 1.00 31.58 185 CYS A C 1
ATOM 1380 O O . CYS A 1 185 ? -17.670 20.979 -9.949 1.00 31.58 185 CYS A O 1
ATOM 1382 N N . ALA A 1 186 ? -19.615 20.546 -11.059 1.00 32.78 186 ALA A N 1
ATOM 1383 C CA . ALA A 1 186 ? -19.202 20.829 -12.427 1.00 32.78 186 ALA A CA 1
ATOM 1384 C C . ALA A 1 186 ? -18.628 22.242 -12.604 1.00 32.78 186 ALA A C 1
ATOM 1386 O O . ALA A 1 186 ? -19.075 23.158 -11.872 1.00 32.78 186 ALA A O 1
#

Organism: Rhodopila globiformis (NCBI:txid1071)

Foldseek 3Di:
DFAWFKDAPPGTGPVVVQVVCCVVPNHDDPPDDLCNVCPCVLVQLVVVVDPAAEDADQEQAFPDDDDDPDRIYTYGHLVSCVNCVSSPHQEYEYADDDVSVVVSVVSCVVVNHHYEQDDPDPVRNLAHDWDKDQDFDQDPNHTHHDDPVRLVVVQVVCQVVCVVSQWHWADDPRSITIIDHHDPDD

Nearest PDB structures (foldseek):
  5eer-assembly1_A  TM=6.383E-01  e=1.903E+00  Corynebacterium glutamicum ATCC 13032
  3p6l-assembly1_A  TM=6.710E-01  e=3.891E+00  Parabacteroides distasonis ATCC 8503
  5uz0-assembly2_D  TM=7.879E-01  e=7.955E+00  Homo sapiens
  4aks-assembly1_A  TM=2.931E-01  e=3.417E+00  Prochloron didemni

pLDDT: mean 81.66, std 11.06, range [31.58, 96.0]

Radius of gyration: 18.62 Å; Cα contacts (8 Å, |Δi|>4): 265; chains: 1; bounding box: 47×39×40 Å